Protein AF-A0A2U3JYS4-F1 (afdb_monomer_lite)

InterPro domains:
  IPR004623 Potassium-transporting ATPase A chain [PF03814] (107-210)
  IPR004623 Potassium-transporting ATPase A chain [PTHR30607] (107-212)

pLDDT: mean 83.03, std 8.96, range [55.53, 97.38]

Radius of gyration: 22.91 Å; chains: 1; bounding box: 55×50×61 Å

Sequence (218 aa):
MTSNDFIQLVFYFIVLILLAIPLGRYMAKVLQGEKTFMDMVMGPLERLIYRICGIDAKQEMNWKEYGLTFLVFNLFGLITLFILQLVQGHLPLNPQGFAGVNWDLALSEILYAFASACQNNGSAFAGLEVNTHFYNVALGIAMLIGRTAIIFPMLALAGSMASKNITPITAGTFETTSGLFSGLLVSVILIVGALTFFPALALGPIVEQLLMWAGKAF

Structure (mmCIF, N/CA/C/O backbone):
data_AF-A0A2U3JYS4-F1
#
_entry.id   AF-A0A2U3JYS4-F1
#
loop_
_atom_site.group_PDB
_atom_site.id
_atom_site.type_symbol
_atom_site.label_atom_id
_atom_site.label_alt_id
_atom_site.label_comp_id
_atom_site.label_asym_id
_atom_site.label_entity_id
_atom_site.label_seq_id
_atom_site.pdbx_PDB_ins_code
_atom_site.Cartn_x
_atom_site.Cartn_y
_atom_site.Cartn_z
_atom_site.occupancy
_atom_site.B_iso_or_equiv
_atom_site.auth_seq_id
_atom_site.auth_comp_id
_atom_site.auth_asym_id
_atom_site.auth_atom_id
_atom_site.pdbx_PDB_model_num
ATOM 1 N N . MET A 1 1 ? 19.114 21.778 13.241 1.00 66.62 1 MET A N 1
ATOM 2 C CA . MET A 1 1 ? 17.755 22.254 12.924 1.00 66.62 1 MET A CA 1
ATOM 3 C C . MET A 1 1 ? 17.755 23.759 13.054 1.00 66.62 1 MET A C 1
ATOM 5 O O . MET A 1 1 ? 18.152 24.267 14.097 1.00 66.62 1 MET A O 1
ATOM 9 N N . THR A 1 2 ? 17.420 24.460 11.982 1.00 92.12 2 THR A N 1
ATOM 10 C CA . THR A 1 2 ? 17.279 25.917 11.989 1.00 92.12 2 THR A CA 1
ATOM 11 C C . THR A 1 2 ? 15.960 26.316 12.659 1.00 92.12 2 THR A C 1
ATOM 13 O O . THR A 1 2 ? 15.045 25.498 12.774 1.00 92.12 2 THR A O 1
ATOM 16 N N . SER A 1 3 ? 15.817 27.577 13.079 1.00 87.19 3 SER A N 1
ATOM 17 C CA . SER A 1 3 ? 14.533 28.093 13.582 1.00 87.19 3 SER A CA 1
ATOM 18 C C . SER A 1 3 ? 13.401 27.941 12.556 1.00 87.19 3 SER A C 1
ATOM 20 O O . SER A 1 3 ? 12.246 27.772 12.936 1.00 87.19 3 SER A O 1
ATOM 22 N N . ASN A 1 4 ? 13.732 27.949 11.260 1.00 91.88 4 ASN A N 1
ATOM 23 C CA . ASN A 1 4 ? 12.778 27.728 10.177 1.00 91.88 4 ASN A CA 1
ATOM 24 C C . ASN A 1 4 ? 12.262 26.278 10.157 1.00 91.88 4 ASN A C 1
ATOM 26 O O . ASN A 1 4 ? 11.060 26.069 10.028 1.00 91.88 4 ASN A O 1
ATOM 30 N N . ASP A 1 5 ? 13.134 25.286 10.377 1.00 92.31 5 ASP A N 1
ATOM 31 C CA . ASP A 1 5 ? 12.747 23.864 10.435 1.00 92.31 5 ASP A CA 1
ATOM 32 C C . ASP A 1 5 ? 11.740 23.616 11.569 1.00 92.31 5 ASP A C 1
ATOM 34 O O . ASP A 1 5 ? 10.774 22.870 11.413 1.00 92.31 5 ASP A O 1
ATOM 38 N N . PHE A 1 6 ? 11.943 24.272 12.718 1.00 93.88 6 PHE A N 1
ATOM 39 C CA . PHE A 1 6 ? 11.040 24.155 13.862 1.00 93.88 6 PHE A CA 1
ATOM 40 C C . PHE A 1 6 ? 9.672 24.790 13.581 1.00 93.88 6 PHE A C 1
ATOM 42 O O . PHE A 1 6 ? 8.640 24.184 13.868 1.00 93.88 6 PHE A O 1
ATOM 49 N N . ILE A 1 7 ? 9.651 25.979 12.969 1.00 94.50 7 ILE A N 1
ATOM 50 C CA . ILE A 1 7 ? 8.407 26.654 12.570 1.00 94.50 7 ILE A CA 1
ATOM 51 C C . ILE A 1 7 ? 7.637 25.804 11.551 1.00 94.50 7 ILE A C 1
ATOM 53 O O . ILE A 1 7 ? 6.430 25.619 11.706 1.00 94.50 7 ILE A O 1
ATOM 57 N N . GLN A 1 8 ? 8.320 25.242 10.550 1.00 94.12 8 GLN A N 1
ATOM 58 C CA . GLN A 1 8 ? 7.708 24.361 9.552 1.00 94.12 8 GLN A CA 1
ATOM 59 C C . GLN A 1 8 ? 7.117 23.099 10.182 1.00 94.12 8 GLN A C 1
ATOM 61 O O . GLN A 1 8 ? 6.003 22.714 9.835 1.00 94.12 8 GLN A O 1
ATOM 66 N N . LEU A 1 9 ? 7.819 22.479 11.133 1.00 94.50 9 LEU A N 1
ATOM 67 C CA . LEU A 1 9 ? 7.348 21.279 11.821 1.00 94.50 9 LEU A CA 1
ATOM 68 C C . LEU A 1 9 ? 6.104 21.558 12.675 1.00 94.50 9 LEU A C 1
ATOM 70 O O . LEU A 1 9 ? 5.125 20.816 12.601 1.00 94.50 9 LEU A O 1
ATOM 74 N N . VAL A 1 10 ? 6.103 22.650 13.444 1.00 95.94 10 VAL A N 1
ATOM 75 C CA . VAL A 1 10 ? 4.929 23.061 14.231 1.00 95.94 10 VAL A CA 1
ATOM 76 C C . VAL A 1 10 ? 3.750 23.379 13.313 1.00 95.94 10 VAL A C 1
ATOM 78 O O . VAL A 1 10 ? 2.643 22.893 13.543 1.00 95.94 10 VAL A O 1
ATOM 81 N N . PHE A 1 11 ? 3.984 24.140 12.242 1.00 96.44 11 PHE A N 1
ATOM 82 C CA . PHE A 1 11 ? 2.958 24.452 11.251 1.00 96.44 11 PHE A CA 1
ATOM 83 C C . PHE A 1 11 ? 2.387 23.185 10.601 1.00 96.44 11 PHE A C 1
ATOM 85 O O . PHE A 1 11 ? 1.168 23.040 10.509 1.00 96.44 11 PHE A O 1
ATOM 92 N N . TYR A 1 12 ? 3.246 22.233 10.229 1.00 96.06 12 TYR A N 1
ATOM 93 C CA . TYR A 1 12 ? 2.841 20.937 9.689 1.00 96.06 12 TYR A CA 1
ATOM 94 C C . TYR A 1 12 ? 1.912 20.186 10.648 1.00 96.06 12 TYR A C 1
ATOM 96 O O . TYR A 1 12 ? 0.844 19.749 10.228 1.00 96.06 12 TYR A O 1
ATOM 104 N N . PHE A 1 13 ? 2.257 20.081 11.937 1.00 97.12 13 PHE A N 1
ATOM 105 C CA . PHE A 1 13 ? 1.398 19.406 12.915 1.00 97.12 13 PHE A CA 1
ATOM 106 C C . PHE A 1 13 ? 0.055 20.109 13.112 1.00 97.12 13 PHE A C 1
ATOM 108 O O . PHE A 1 13 ? -0.968 19.437 13.234 1.00 97.12 13 PHE A O 1
ATOM 115 N N . ILE A 1 14 ? 0.035 21.443 13.103 1.00 97.38 14 ILE A N 1
ATOM 116 C CA . ILE A 1 14 ? -1.210 22.212 13.196 1.00 97.38 14 ILE A CA 1
ATOM 117 C C . ILE A 1 14 ? -2.113 21.890 12.003 1.00 97.38 14 ILE A C 1
ATOM 119 O O . ILE A 1 14 ? -3.264 21.501 12.197 1.00 97.38 14 ILE A O 1
ATOM 123 N N . VAL A 1 15 ? -1.592 21.994 10.778 1.00 96.88 15 VAL A N 1
ATOM 124 C CA . VAL A 1 15 ? -2.352 21.686 9.557 1.00 96.88 15 VAL A CA 1
ATOM 125 C C . VAL A 1 15 ? -2.805 20.226 9.556 1.00 96.88 15 VAL A C 1
ATOM 127 O O . VAL A 1 15 ? -3.970 19.946 9.275 1.00 96.88 15 VAL A O 1
ATOM 130 N N . LEU A 1 16 ? -1.922 19.299 9.935 1.00 95.25 16 LEU A N 1
ATOM 131 C CA . LEU A 1 16 ? -2.227 17.875 10.023 1.00 95.25 16 LEU A CA 1
ATOM 132 C C . LEU A 1 16 ? -3.403 17.616 10.967 1.00 95.25 16 LEU A C 1
ATOM 134 O O . LEU A 1 16 ? -4.345 16.938 10.575 1.00 95.25 16 LEU A O 1
ATOM 138 N N . ILE A 1 17 ? -3.384 18.165 12.183 1.00 95.44 17 ILE A N 1
ATOM 139 C CA . ILE A 1 17 ? -4.456 17.968 13.169 1.00 95.44 17 ILE A CA 1
ATOM 140 C C . ILE A 1 17 ? -5.760 18.613 12.686 1.00 95.44 17 ILE A C 1
ATOM 142 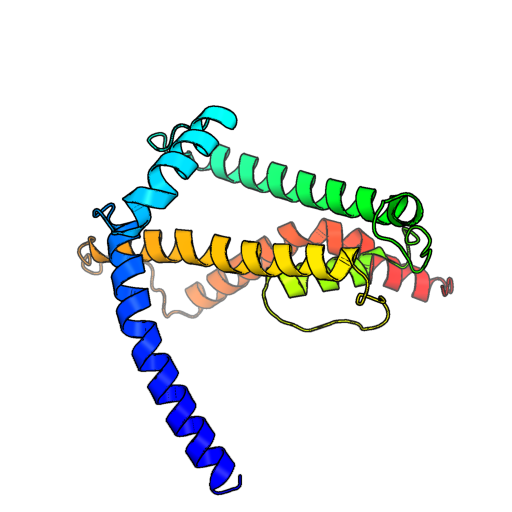O O . ILE A 1 17 ? -6.822 17.988 12.765 1.00 95.44 17 ILE A O 1
ATOM 146 N N . LEU A 1 18 ? -5.685 19.832 12.142 1.00 96.44 18 LEU A N 1
ATOM 147 C CA . LEU A 1 18 ? -6.847 20.551 11.617 1.00 96.44 18 LEU A CA 1
ATOM 148 C C . LEU A 1 18 ? -7.537 19.799 10.475 1.00 96.44 18 LEU A C 1
ATOM 150 O O . LEU A 1 18 ? -8.758 19.869 10.373 1.00 96.44 18 LEU A O 1
ATOM 154 N N . LEU A 1 19 ? -6.787 19.066 9.647 1.00 95.62 19 LEU A N 1
ATOM 155 C CA . LEU A 1 19 ? -7.335 18.244 8.564 1.00 95.62 19 LEU A CA 1
ATOM 156 C C . LEU A 1 19 ? -7.727 16.834 9.027 1.00 95.62 19 LEU A C 1
ATOM 158 O O . LEU A 1 19 ? -8.741 16.297 8.580 1.00 95.62 19 LEU A O 1
ATOM 162 N N . ALA A 1 20 ? -6.967 16.236 9.945 1.00 91.94 20 ALA A N 1
ATOM 163 C CA . ALA A 1 20 ? -7.195 14.875 10.420 1.00 91.94 20 ALA A CA 1
ATOM 164 C C . ALA A 1 20 ? -8.507 14.742 11.202 1.00 91.94 20 ALA A C 1
ATOM 166 O O . ALA A 1 20 ? -9.219 13.755 11.030 1.00 91.94 20 ALA A O 1
ATOM 167 N N . ILE A 1 21 ? -8.864 15.728 12.031 1.00 92.31 21 ILE A N 1
ATOM 168 C CA . ILE A 1 21 ? -10.103 15.694 12.825 1.0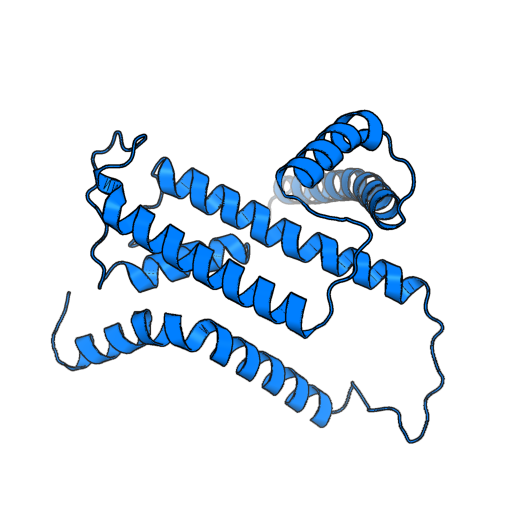0 92.31 21 ILE A CA 1
ATOM 169 C C . ILE A 1 21 ? -11.368 15.655 11.943 1.00 92.31 21 ILE A C 1
ATOM 171 O O . ILE A 1 21 ? -12.182 14.745 12.133 1.00 92.31 21 ILE A O 1
ATOM 175 N N . PRO A 1 22 ? -11.596 16.592 10.998 1.00 92.56 22 PRO A N 1
ATOM 176 C CA . PRO A 1 22 ? -12.788 16.556 10.154 1.00 92.56 22 PRO A CA 1
ATOM 177 C C . PRO A 1 22 ? -12.800 15.329 9.240 1.00 92.56 22 PRO A C 1
ATOM 179 O O . PRO A 1 22 ? -13.852 14.704 9.098 1.00 92.56 22 PRO A O 1
ATOM 182 N N . LEU A 1 23 ? -11.647 14.938 8.685 1.00 89.88 23 LEU A N 1
ATOM 183 C CA . LEU A 1 23 ? -11.537 13.741 7.854 1.00 89.88 23 LEU A CA 1
ATOM 184 C C . LEU A 1 23 ? -11.879 12.474 8.650 1.00 89.88 23 LEU A C 1
ATOM 186 O O . LEU A 1 23 ? -12.692 11.671 8.202 1.00 89.88 23 LEU A O 1
ATOM 190 N N . GLY A 1 24 ? -11.333 12.323 9.857 1.00 86.81 24 GLY A N 1
ATOM 191 C CA . GLY A 1 24 ? -11.608 11.182 10.730 1.00 86.81 24 GLY A CA 1
ATOM 192 C C . GLY A 1 24 ? -13.081 11.092 11.132 1.00 86.81 24 GLY A C 1
ATOM 193 O O . GLY A 1 24 ? -13.667 10.012 11.089 1.00 86.81 24 GLY A O 1
ATOM 194 N N . ARG A 1 25 ? -13.719 12.231 11.441 1.00 86.62 25 ARG A N 1
ATOM 195 C CA . ARG A 1 25 ? -15.169 12.285 11.705 1.00 86.62 25 ARG A CA 1
ATOM 196 C C . ARG A 1 25 ? -15.986 11.873 10.486 1.00 86.62 25 ARG A C 1
ATOM 198 O O . ARG A 1 25 ? -16.952 11.135 10.637 1.00 86.62 25 ARG A O 1
ATOM 205 N N . TYR A 1 26 ? -15.610 12.333 9.295 1.00 88.25 26 TYR A N 1
ATOM 206 C CA . TYR A 1 26 ? -16.264 11.926 8.054 1.00 88.25 26 TYR A CA 1
ATOM 207 C C . TYR A 1 26 ? -16.138 10.413 7.822 1.00 88.25 26 TYR A C 1
ATOM 209 O O . TYR A 1 26 ? -17.146 9.751 7.596 1.00 88.25 26 TYR A O 1
ATOM 217 N N . MET A 1 27 ? -14.935 9.850 7.961 1.00 84.94 27 MET A N 1
ATOM 218 C CA . MET A 1 27 ? -14.704 8.409 7.799 1.00 84.94 27 MET A CA 1
ATOM 219 C C . MET A 1 27 ? -15.515 7.576 8.797 1.00 84.94 27 MET A C 1
ATOM 221 O O . MET A 1 27 ? -16.091 6.562 8.412 1.00 84.94 27 MET A O 1
ATOM 225 N N . ALA A 1 28 ? -15.613 8.020 10.055 1.00 81.50 28 ALA A N 1
ATOM 226 C CA . ALA A 1 28 ? -16.431 7.351 11.065 1.00 81.50 28 ALA A CA 1
ATOM 227 C C . ALA A 1 28 ? -17.912 7.280 10.655 1.00 81.50 28 ALA A C 1
ATOM 229 O O . ALA A 1 28 ? -18.519 6.219 10.770 1.00 81.50 28 ALA A O 1
ATOM 230 N N . LYS A 1 29 ? -18.467 8.372 10.110 1.00 85.00 29 LYS A N 1
ATOM 231 C CA . LYS A 1 29 ? -19.850 8.405 9.610 1.00 85.00 29 LYS A CA 1
ATOM 232 C C . LYS A 1 29 ? -20.079 7.437 8.453 1.00 85.00 29 LYS A C 1
ATOM 234 O O . LYS A 1 29 ? -21.027 6.661 8.500 1.00 85.00 29 LYS A O 1
ATOM 239 N N . VAL A 1 30 ? -19.186 7.448 7.458 1.00 82.50 30 VAL A N 1
ATOM 240 C CA . VAL A 1 30 ? -19.260 6.537 6.301 1.00 82.50 30 VAL A CA 1
ATOM 241 C C . VAL A 1 30 ? -19.280 5.078 6.762 1.00 82.50 30 VAL A C 1
ATOM 243 O O . VAL A 1 30 ? -20.116 4.297 6.322 1.00 82.50 30 VAL A O 1
ATOM 246 N N . LEU A 1 31 ? -18.398 4.710 7.693 1.00 77.94 31 LEU A N 1
ATOM 247 C CA . LEU A 1 31 ? -18.273 3.330 8.171 1.00 77.94 31 LEU A CA 1
ATOM 248 C C . LEU A 1 31 ? -19.421 2.878 9.074 1.00 77.94 31 LEU A C 1
ATOM 250 O O . LEU A 1 31 ? -19.708 1.687 9.140 1.00 77.94 31 LEU A O 1
ATOM 254 N N . GLN A 1 32 ? -20.077 3.809 9.763 1.00 77.75 32 GLN A N 1
ATOM 255 C CA . GLN A 1 32 ? -21.294 3.532 10.528 1.00 77.75 32 GLN A CA 1
ATOM 256 C C . GLN A 1 32 ? -22.545 3.467 9.636 1.00 77.75 32 GLN A C 1
ATOM 258 O O . GLN A 1 32 ? -23.637 3.201 10.135 1.00 77.75 32 GLN A O 1
ATOM 263 N N . GLY A 1 33 ? -22.405 3.698 8.325 1.00 76.88 33 GLY A N 1
ATOM 264 C CA . GLY A 1 33 ? -23.527 3.761 7.392 1.00 76.88 33 GLY A CA 1
ATOM 265 C C . GLY A 1 33 ? -24.409 4.998 7.592 1.00 76.88 33 GLY A C 1
ATOM 266 O O . GLY A 1 33 ? -25.568 5.004 7.172 1.00 76.88 33 GLY A O 1
ATOM 267 N N . GLU A 1 34 ? -23.896 6.042 8.252 1.00 84.25 34 GLU A N 1
ATOM 268 C CA . GLU A 1 34 ? -24.597 7.317 8.371 1.00 84.25 34 GLU A CA 1
ATOM 269 C C . GLU A 1 34 ? -24.581 8.069 7.040 1.00 84.25 34 GLU A C 1
ATOM 271 O O . GLU A 1 34 ? -23.602 8.031 6.296 1.00 84.25 34 GLU A O 1
ATOM 276 N N . LYS A 1 35 ? -25.644 8.837 6.771 1.00 82.12 35 LYS A N 1
ATOM 277 C CA . LYS A 1 35 ? -25.704 9.653 5.557 1.00 82.12 35 LYS A CA 1
ATOM 278 C C . LYS A 1 35 ? -24.668 10.771 5.590 1.00 82.12 35 LYS A C 1
ATOM 280 O O . LYS A 1 35 ? -24.670 11.611 6.496 1.00 82.12 35 LYS A O 1
ATOM 285 N N . THR A 1 36 ? -23.842 10.840 4.556 1.00 87.44 36 THR A N 1
ATOM 286 C CA . THR A 1 36 ? -22.853 11.897 4.358 1.00 87.44 36 THR A CA 1
ATOM 287 C C . THR A 1 36 ? -23.187 12.780 3.157 1.00 87.44 36 THR A C 1
ATOM 289 O O . THR A 1 36 ? -24.002 12.439 2.304 1.00 87.44 36 THR A O 1
ATOM 292 N N . PHE A 1 37 ? -22.540 13.946 3.073 1.00 85.69 37 PHE A N 1
ATOM 293 C CA . PHE A 1 37 ? -22.678 14.836 1.916 1.00 85.69 37 PHE A CA 1
ATOM 294 C C . PHE A 1 37 ? -22.210 14.170 0.610 1.00 85.69 37 PHE A C 1
ATOM 296 O O . PHE A 1 37 ? -22.807 14.394 -0.442 1.00 85.69 37 PHE A O 1
ATOM 303 N N . MET A 1 38 ? -21.173 13.324 0.669 1.00 82.94 38 MET A N 1
ATOM 304 C CA . MET A 1 38 ? -20.658 12.643 -0.519 1.00 82.94 38 MET A CA 1
ATOM 305 C C . MET A 1 38 ? -21.601 11.567 -1.049 1.00 82.94 38 MET A C 1
ATOM 307 O O . MET A 1 38 ? -21.532 11.279 -2.239 1.00 82.94 38 MET A O 1
ATOM 311 N N . ASP A 1 39 ? -22.528 11.037 -0.250 1.00 82.50 39 ASP A N 1
ATOM 312 C CA . ASP A 1 39 ? -23.492 10.025 -0.709 1.00 82.50 39 ASP A CA 1
ATOM 313 C C . ASP A 1 39 ? -24.385 10.548 -1.842 1.00 82.50 39 ASP A C 1
ATOM 315 O O . ASP A 1 39 ? -24.866 9.774 -2.671 1.00 82.50 39 ASP A O 1
ATOM 319 N N . MET A 1 40 ? -24.587 11.868 -1.908 1.00 82.25 40 MET A N 1
ATOM 320 C CA . MET A 1 40 ? -25.321 12.514 -2.996 1.00 82.25 40 MET A CA 1
ATOM 321 C C . MET A 1 40 ? -24.628 12.316 -4.351 1.00 82.25 40 MET A C 1
ATOM 323 O O . MET A 1 40 ? -25.306 12.126 -5.359 1.00 82.25 40 MET A O 1
ATOM 327 N N . VAL A 1 41 ? -23.293 12.346 -4.372 1.00 83.81 41 VAL A N 1
ATOM 328 C CA . VAL A 1 41 ? -22.479 12.277 -5.596 1.00 83.81 41 VAL A CA 1
ATOM 329 C C . VAL A 1 41 ? -21.946 10.864 -5.829 1.00 83.81 41 VAL A C 1
ATOM 331 O O . VAL A 1 41 ? -22.074 10.324 -6.926 1.00 83.81 41 VAL A O 1
ATOM 334 N N . MET A 1 42 ? -21.384 10.243 -4.793 1.00 84.81 42 MET A N 1
ATOM 335 C CA . MET A 1 42 ? -20.755 8.926 -4.858 1.00 84.81 42 MET A CA 1
ATOM 336 C C . MET A 1 42 ? -21.771 7.787 -4.790 1.00 84.81 42 MET A C 1
ATOM 338 O O . MET A 1 42 ? -21.573 6.771 -5.443 1.00 84.81 42 MET A O 1
ATOM 342 N N . GLY A 1 43 ? -22.894 7.949 -4.084 1.00 83.81 43 GLY A N 1
ATOM 343 C CA . GLY A 1 43 ? -23.882 6.878 -3.918 1.00 83.81 43 GLY A CA 1
ATOM 344 C C . GLY A 1 43 ? -24.542 6.400 -5.225 1.00 83.81 43 GLY A C 1
ATOM 345 O O . GLY A 1 43 ? -24.810 5.204 -5.366 1.00 83.81 43 GLY A O 1
ATOM 346 N N . PRO A 1 44 ? -24.862 7.273 -6.203 1.00 87.94 44 PRO A N 1
ATOM 347 C CA . PRO A 1 44 ? -25.289 6.833 -7.534 1.00 87.94 44 PRO A CA 1
ATOM 348 C C . PRO A 1 44 ? -24.185 6.101 -8.309 1.00 87.94 44 PRO A C 1
ATOM 350 O O . PRO A 1 44 ? -24.470 5.097 -8.962 1.00 87.94 44 PRO A O 1
ATOM 353 N N . LEU A 1 45 ? -22.938 6.577 -8.214 1.00 87.75 45 LEU A N 1
ATOM 354 C CA . LEU A 1 45 ? -21.780 5.971 -8.875 1.00 87.75 45 LEU A CA 1
ATOM 355 C C . LEU A 1 45 ? -21.481 4.578 -8.305 1.00 87.75 45 LEU A C 1
ATOM 357 O O . LEU A 1 45 ? -21.300 3.629 -9.058 1.00 87.75 45 LEU A O 1
ATOM 361 N N . GLU A 1 46 ? -21.504 4.436 -6.984 1.00 86.31 46 GLU A N 1
ATOM 362 C CA . GLU A 1 46 ? -21.326 3.171 -6.274 1.00 86.31 46 GLU A CA 1
ATOM 363 C C . GLU A 1 46 ? -22.386 2.148 -6.694 1.00 86.31 46 GLU A C 1
ATOM 365 O O . GLU A 1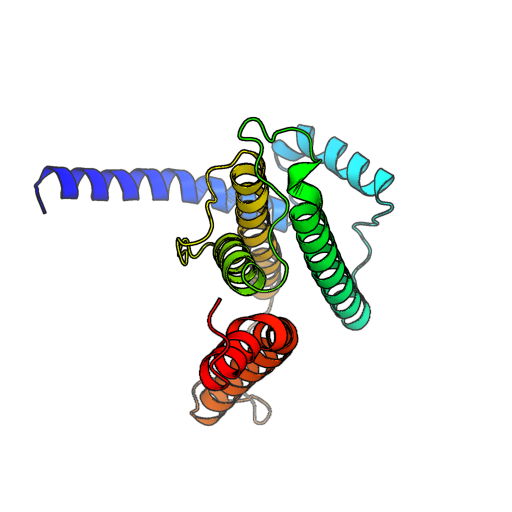 46 ? -22.058 1.035 -7.097 1.00 86.31 46 GLU A O 1
ATOM 370 N N . ARG A 1 47 ? -23.664 2.551 -6.717 1.00 87.62 47 ARG A N 1
ATOM 371 C CA . ARG A 1 47 ? -24.761 1.690 -7.187 1.00 87.62 47 ARG A CA 1
ATOM 372 C C . ARG A 1 47 ? -24.609 1.282 -8.650 1.00 87.62 47 ARG A C 1
ATOM 374 O O . ARG A 1 47 ? -24.989 0.168 -9.009 1.00 87.62 47 ARG A O 1
ATOM 381 N N . LEU A 1 48 ? -24.076 2.165 -9.494 1.00 90.88 48 LEU A N 1
ATOM 382 C CA . LEU A 1 48 ? -23.775 1.848 -10.887 1.00 90.88 48 LEU A CA 1
ATOM 383 C C . LEU A 1 48 ? -22.657 0.802 -10.980 1.00 90.88 48 LEU A C 1
ATOM 385 O O . LEU A 1 48 ? -22.827 -0.189 -11.685 1.00 90.88 48 LEU A O 1
ATOM 389 N N . ILE A 1 49 ? -21.564 0.987 -10.237 1.00 89.38 49 ILE A N 1
ATOM 390 C CA . ILE A 1 49 ? -20.440 0.043 -10.188 1.00 89.38 49 ILE A CA 1
ATOM 391 C C . ILE A 1 49 ? -20.918 -1.320 -9.683 1.00 89.38 49 ILE A C 1
ATOM 393 O O . ILE A 1 49 ? -20.685 -2.324 -10.349 1.00 89.38 49 ILE A O 1
ATOM 397 N N . TYR A 1 50 ? -21.663 -1.369 -8.577 1.00 88.69 50 TYR A N 1
ATOM 398 C CA . TYR A 1 50 ? -22.217 -2.616 -8.044 1.00 88.69 50 TYR A CA 1
ATOM 399 C C . TYR A 1 50 ? -23.130 -3.320 -9.038 1.00 88.69 50 TYR A C 1
ATOM 401 O O . TYR A 1 50 ? -23.032 -4.532 -9.205 1.00 88.69 50 TYR A O 1
ATOM 409 N N . ARG A 1 51 ? -23.963 -2.575 -9.771 1.00 89.19 51 ARG A N 1
ATOM 410 C CA . ARG A 1 51 ? -24.819 -3.156 -10.807 1.00 89.19 51 ARG A CA 1
ATOM 411 C C . ARG A 1 51 ? -24.017 -3.711 -11.986 1.00 89.19 51 ARG A C 1
ATOM 413 O O . ARG A 1 51 ? -24.355 -4.786 -12.467 1.00 89.19 51 ARG A O 1
ATOM 420 N N . ILE A 1 52 ? -22.984 -3.005 -12.448 1.00 93.31 52 ILE A N 1
ATOM 421 C CA . ILE A 1 52 ? -22.132 -3.454 -13.564 1.00 93.31 52 ILE A CA 1
ATOM 422 C C . ILE A 1 52 ? -21.308 -4.681 -13.159 1.00 93.31 52 ILE A C 1
ATOM 424 O O . ILE A 1 52 ? -21.183 -5.621 -13.937 1.00 93.31 52 ILE A O 1
ATOM 428 N N . CYS A 1 53 ? -20.775 -4.689 -11.938 1.00 89.75 53 CYS A N 1
ATOM 429 C CA . CYS A 1 53 ? -19.963 -5.784 -11.413 1.00 89.75 53 CYS A CA 1
ATOM 430 C C . CYS A 1 53 ? -20.793 -6.946 -10.840 1.00 89.75 53 CYS A C 1
ATOM 432 O O . CYS A 1 53 ? -20.213 -7.960 -10.465 1.00 89.75 53 CYS A O 1
ATOM 434 N N . GLY A 1 54 ? -22.121 -6.811 -10.743 1.00 88.31 54 GLY A N 1
ATOM 435 C CA . GLY A 1 54 ? -22.997 -7.821 -10.141 1.00 88.31 54 GLY A CA 1
ATOM 436 C C . GLY A 1 54 ? -22.766 -8.032 -8.638 1.00 88.31 54 GLY A C 1
ATOM 437 O O . GLY A 1 54 ? -22.967 -9.137 -8.146 1.00 88.31 54 GLY A O 1
ATOM 438 N N . ILE A 1 55 ? -22.316 -6.999 -7.919 1.00 86.62 55 ILE A N 1
ATOM 439 C CA . ILE A 1 55 ? -21.988 -7.060 -6.487 1.00 86.62 55 ILE A CA 1
ATOM 440 C C . ILE A 1 55 ? -23.239 -6.750 -5.658 1.00 86.62 55 ILE A C 1
ATOM 442 O O . ILE A 1 55 ? -23.842 -5.687 -5.816 1.00 86.62 55 ILE A O 1
A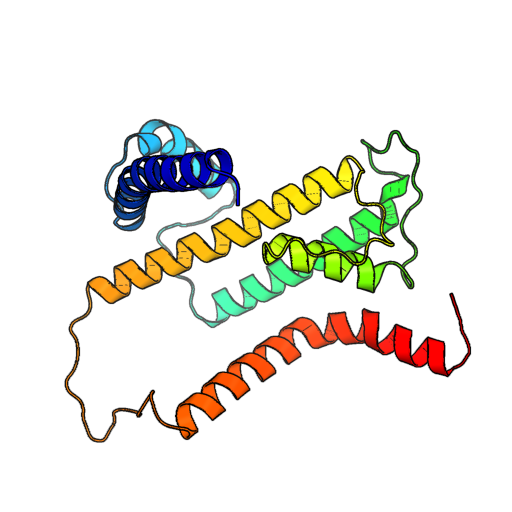TOM 446 N N . ASP A 1 56 ? -23.598 -7.645 -4.734 1.00 85.06 56 ASP A N 1
ATOM 447 C CA . ASP A 1 56 ? -24.587 -7.367 -3.690 1.00 85.06 56 ASP A CA 1
ATOM 448 C C . ASP A 1 56 ? -23.883 -6.907 -2.408 1.00 85.06 56 ASP A C 1
ATOM 450 O O . ASP A 1 56 ? -23.272 -7.697 -1.692 1.00 85.06 56 ASP A O 1
ATOM 454 N N . ALA A 1 57 ? -23.994 -5.615 -2.099 1.00 77.50 57 ALA A N 1
ATOM 455 C CA . ALA A 1 57 ? -23.379 -5.017 -0.915 1.00 77.50 57 ALA A CA 1
ATOM 456 C C . ALA A 1 57 ? -23.950 -5.535 0.419 1.00 77.50 57 ALA A C 1
ATOM 458 O O . ALA A 1 57 ? -23.371 -5.276 1.471 1.00 77.50 57 ALA A O 1
ATOM 459 N N . LYS A 1 58 ? -25.095 -6.231 0.405 1.00 79.62 58 LYS A N 1
ATOM 460 C CA . LYS A 1 58 ? -25.705 -6.804 1.615 1.00 79.62 58 LYS A CA 1
ATOM 461 C C . LYS A 1 58 ? -25.227 -8.220 1.916 1.00 79.62 58 LYS A C 1
ATOM 463 O O . LYS A 1 58 ? -25.547 -8.740 2.983 1.00 79.62 58 LYS A O 1
ATOM 468 N N . GLN A 1 59 ? -24.519 -8.854 0.987 1.00 83.62 59 GLN A N 1
ATOM 469 C CA . GLN A 1 59 ? -24.049 -10.218 1.154 1.00 83.62 59 GLN A CA 1
ATOM 470 C C . GLN A 1 59 ? -22.686 -10.223 1.851 1.00 83.62 59 GLN A C 1
ATOM 472 O O . GLN A 1 59 ? -21.708 -9.683 1.339 1.00 83.62 59 GLN A O 1
ATOM 477 N N . GLU A 1 60 ? -22.610 -10.857 3.019 1.00 77.88 60 GLU A N 1
ATOM 478 C CA . GLU A 1 60 ? -21.332 -11.100 3.688 1.00 77.88 60 GLU A CA 1
ATOM 479 C C . GLU A 1 60 ? -20.603 -12.288 3.044 1.00 77.88 60 GLU A C 1
ATOM 481 O O . GLU A 1 60 ? -21.224 -13.290 2.686 1.00 77.88 60 GLU A O 1
ATOM 486 N N . MET A 1 61 ? -19.276 -12.188 2.918 1.00 76.94 61 MET A N 1
ATOM 487 C CA . MET A 1 61 ? -18.430 -13.290 2.453 1.00 76.94 61 MET A CA 1
ATOM 488 C C . MET A 1 61 ? -18.053 -14.204 3.616 1.00 76.94 61 MET A C 1
ATOM 490 O O . MET A 1 61 ? -17.589 -13.740 4.661 1.00 76.94 61 MET A O 1
ATOM 494 N N . ASN A 1 62 ? -18.160 -15.517 3.422 1.00 83.94 62 ASN A N 1
ATOM 495 C CA . ASN A 1 62 ? -17.582 -16.466 4.371 1.00 83.94 62 ASN A CA 1
ATOM 496 C C . ASN A 1 62 ? -16.042 -16.524 4.238 1.00 83.94 62 ASN A C 1
ATOM 498 O O . ASN A 1 62 ? -15.455 -16.039 3.270 1.00 83.94 62 ASN A O 1
ATOM 502 N N . TRP A 1 63 ? -15.358 -17.162 5.195 1.00 73.38 63 TRP A N 1
ATOM 503 C CA . TRP A 1 63 ? -13.887 -17.207 5.206 1.00 73.38 63 TRP A CA 1
ATOM 504 C C . TRP A 1 63 ? -13.267 -17.911 3.984 1.00 73.38 63 TRP A C 1
ATOM 506 O O . TRP A 1 63 ? -12.170 -17.543 3.563 1.00 73.38 63 TRP A O 1
ATOM 516 N N . LYS A 1 64 ? -13.949 -18.911 3.403 1.00 80.94 64 LYS A N 1
ATOM 517 C CA . LYS A 1 64 ? -13.477 -19.634 2.210 1.00 80.94 64 LYS A CA 1
ATOM 518 C C . LYS A 1 64 ? -13.613 -18.770 0.964 1.00 80.94 64 LYS A C 1
ATOM 520 O O . LYS A 1 64 ? -12.686 -18.715 0.167 1.00 80.94 64 LYS A O 1
ATOM 525 N N . GLU A 1 65 ? -14.750 -18.098 0.813 1.00 78.88 65 GLU A N 1
ATOM 526 C CA . GLU A 1 65 ? -15.022 -17.160 -0.280 1.00 78.88 65 GLU A CA 1
ATOM 527 C C . GLU A 1 65 ? -14.048 -15.990 -0.240 1.00 78.88 65 GLU A C 1
ATOM 529 O O . GLU A 1 65 ? -13.442 -15.667 -1.261 1.00 78.88 65 GLU A O 1
ATOM 534 N N . TYR A 1 66 ? -13.831 -15.413 0.943 1.00 70.56 66 TYR A N 1
ATOM 535 C CA . TYR A 1 66 ? -12.862 -14.342 1.136 1.00 70.56 66 TYR A CA 1
ATOM 536 C C . TYR A 1 66 ? -11.442 -14.808 0.795 1.00 70.56 66 TYR A C 1
ATOM 538 O O . TYR A 1 66 ? -10.752 -14.165 0.005 1.00 70.56 66 TYR A O 1
ATOM 546 N N . GLY A 1 67 ? -11.019 -15.961 1.329 1.00 69.25 67 GLY A N 1
ATOM 547 C CA . GLY A 1 67 ? -9.697 -16.528 1.064 1.00 69.25 67 GLY A CA 1
ATOM 548 C C . GLY A 1 67 ? -9.472 -16.849 -0.416 1.00 69.25 67 GLY A C 1
ATOM 549 O O . GLY A 1 67 ? -8.436 -16.492 -0.974 1.00 69.25 67 GLY A O 1
ATOM 550 N N . LEU A 1 68 ? -10.453 -17.466 -1.079 1.00 78.88 68 LEU A N 1
ATOM 551 C CA . LEU A 1 68 ? -10.379 -17.777 -2.505 1.00 78.88 68 LEU A CA 1
ATOM 552 C C . LEU A 1 68 ? -10.355 -16.507 -3.360 1.00 78.88 68 LEU A C 1
ATOM 554 O O . LEU A 1 68 ? -9.509 -16.392 -4.241 1.00 78.88 68 LEU A O 1
ATOM 558 N N . THR A 1 69 ? -11.242 -15.548 -3.088 1.00 76.50 69 THR A N 1
ATOM 559 C CA . THR A 1 69 ? -11.303 -14.273 -3.820 1.00 76.50 69 THR A CA 1
ATOM 560 C C . THR A 1 69 ? -9.988 -13.519 -3.688 1.00 76.50 69 THR A C 1
ATOM 562 O O . THR A 1 69 ? -9.448 -13.047 -4.685 1.00 76.50 69 THR A O 1
ATOM 565 N N . PHE A 1 70 ? -9.424 -13.470 -2.480 1.00 71.12 70 PHE A N 1
ATOM 566 C CA . PHE A 1 70 ? -8.123 -12.864 -2.231 1.00 71.12 70 PHE A CA 1
ATOM 567 C C . PHE A 1 70 ? -7.012 -13.539 -3.047 1.00 71.12 70 PHE A C 1
ATOM 569 O O . PHE A 1 70 ? -6.238 -12.849 -3.709 1.00 71.12 70 PHE A O 1
ATOM 576 N N . LEU A 1 71 ? -6.942 -14.874 -3.048 1.00 69.56 71 LEU A N 1
ATOM 577 C CA . LEU A 1 71 ? -5.932 -15.616 -3.809 1.00 69.56 71 LEU A CA 1
ATOM 578 C C . LEU A 1 71 ? -6.080 -15.413 -5.321 1.00 69.56 71 LEU A C 1
ATOM 580 O O . LEU A 1 71 ? -5.094 -15.121 -5.994 1.00 69.56 71 LEU A O 1
ATOM 584 N N . VAL A 1 72 ? -7.302 -15.524 -5.849 1.00 75.38 72 VAL A N 1
ATOM 585 C CA . VAL A 1 72 ? -7.588 -15.330 -7.279 1.00 75.38 72 VAL A CA 1
ATOM 586 C C . VAL A 1 72 ? -7.263 -13.902 -7.704 1.00 75.38 72 VAL A C 1
ATOM 588 O O . VAL A 1 72 ? -6.620 -13.715 -8.733 1.00 75.38 72 VAL A O 1
ATOM 591 N N . PHE A 1 73 ? -7.643 -12.901 -6.909 1.00 74.88 73 PHE A N 1
ATOM 592 C CA . PHE A 1 73 ? -7.360 -11.496 -7.195 1.00 74.88 73 PHE A CA 1
ATOM 593 C C . PHE A 1 73 ? -5.854 -11.209 -7.223 1.00 74.88 73 PHE A C 1
ATOM 595 O O . PHE A 1 73 ? -5.367 -10.577 -8.160 1.00 74.88 73 PHE A O 1
ATOM 602 N N . ASN A 1 74 ? -5.101 -11.720 -6.243 1.00 63.84 74 ASN A N 1
ATOM 603 C CA . ASN A 1 74 ? -3.645 -11.562 -6.208 1.00 63.84 74 ASN A CA 1
ATOM 604 C C . ASN A 1 74 ? -2.965 -12.274 -7.383 1.00 63.84 74 ASN A C 1
ATOM 606 O O . ASN A 1 74 ? -2.097 -11.691 -8.030 1.00 63.84 74 ASN A O 1
ATOM 610 N N . LEU A 1 75 ? -3.373 -13.506 -7.696 1.00 73.69 75 LEU A N 1
ATOM 611 C CA . LEU A 1 75 ? -2.804 -14.264 -8.808 1.00 73.69 75 LEU A CA 1
ATOM 612 C C . LEU A 1 75 ? -3.119 -13.601 -10.155 1.00 73.69 75 LEU A C 1
ATOM 614 O O . LEU A 1 75 ? -2.233 -13.460 -10.995 1.00 73.69 75 LEU A O 1
ATOM 618 N N . PHE A 1 76 ? -4.354 -13.137 -10.341 1.00 78.81 76 PHE A N 1
ATOM 619 C CA . PHE A 1 76 ? -4.756 -12.382 -11.522 1.00 78.81 76 PHE A CA 1
ATOM 620 C C . PHE A 1 76 ? -3.955 -11.082 -11.664 1.00 78.81 76 PHE A C 1
ATOM 622 O O . PHE A 1 76 ? -3.463 -10.791 -12.754 1.00 78.81 76 PHE A O 1
ATOM 629 N N . GLY A 1 77 ? -3.777 -10.327 -10.575 1.00 68.12 77 GLY A N 1
ATOM 630 C CA . GLY A 1 77 ? -2.967 -9.109 -10.559 1.00 68.12 77 GLY A CA 1
ATOM 631 C C . GLY A 1 77 ? -1.509 -9.378 -10.934 1.00 68.12 77 GLY A C 1
ATOM 632 O O . GLY A 1 77 ? -0.971 -8.699 -11.807 1.00 68.12 77 GLY A O 1
ATOM 633 N N . LEU A 1 78 ? -0.902 -10.417 -10.352 1.00 68.12 78 LEU A N 1
ATOM 634 C CA . LEU A 1 78 ? 0.465 -10.839 -10.662 1.00 68.12 78 LEU A CA 1
ATOM 635 C C . LEU A 1 78 ? 0.618 -11.216 -12.142 1.00 68.12 78 LEU A C 1
ATOM 637 O O . LEU A 1 78 ? 1.511 -10.705 -12.813 1.00 68.12 78 LEU A O 1
ATOM 641 N N . ILE A 1 79 ? -0.266 -12.074 -12.661 1.00 76.44 79 ILE A N 1
ATOM 642 C CA . ILE A 1 79 ? -0.233 -12.520 -14.062 1.00 76.44 79 ILE A CA 1
ATOM 643 C C . ILE A 1 79 ? -0.432 -11.334 -15.008 1.00 76.44 79 ILE A C 1
ATOM 645 O O . ILE A 1 79 ? 0.305 -11.192 -15.981 1.00 76.44 79 ILE A O 1
ATOM 649 N N . THR A 1 80 ? -1.395 -10.459 -14.714 1.00 76.88 80 THR A N 1
ATOM 650 C CA . THR A 1 80 ? -1.686 -9.277 -15.536 1.00 76.88 80 THR A CA 1
ATOM 651 C C . THR A 1 80 ? -0.482 -8.342 -15.590 1.00 76.88 80 THR A C 1
ATOM 653 O O . THR A 1 80 ? -0.071 -7.936 -16.676 1.00 76.88 80 THR A O 1
ATOM 656 N N . LEU A 1 81 ? 0.129 -8.039 -14.441 1.00 68.00 81 LEU A N 1
ATOM 657 C CA . LEU A 1 81 ? 1.332 -7.207 -14.372 1.00 68.00 81 LEU A CA 1
ATOM 658 C C . LEU A 1 81 ? 2.523 -7.850 -15.086 1.00 68.00 81 LEU A C 1
ATOM 660 O O . LEU A 1 81 ? 3.273 -7.148 -15.763 1.00 68.00 81 LEU A O 1
ATOM 664 N N . PHE A 1 82 ? 2.700 -9.164 -14.956 1.00 71.38 82 PHE A N 1
ATOM 665 C CA . PHE A 1 82 ? 3.766 -9.895 -15.636 1.00 71.38 82 PHE A CA 1
ATOM 666 C C . PHE A 1 82 ? 3.606 -9.827 -17.161 1.00 71.38 82 PHE A C 1
ATOM 668 O O . PHE A 1 82 ? 4.543 -9.456 -17.867 1.00 71.38 82 PHE A O 1
ATOM 675 N N . ILE A 1 83 ? 2.397 -10.083 -17.673 1.00 79.56 83 ILE A N 1
ATOM 676 C CA . ILE A 1 83 ? 2.096 -10.000 -19.108 1.00 79.56 83 ILE A CA 1
ATOM 677 C C . ILE A 1 83 ? 2.317 -8.578 -19.626 1.00 79.56 83 ILE A C 1
ATOM 679 O O . ILE A 1 83 ? 3.014 -8.419 -20.625 1.00 79.56 83 ILE A O 1
ATOM 683 N N . LEU A 1 84 ? 1.779 -7.552 -18.951 1.00 76.06 84 LEU A N 1
ATOM 684 C CA . LEU A 1 84 ? 1.918 -6.150 -19.374 1.00 76.06 84 LEU A CA 1
ATOM 685 C C . LEU A 1 84 ? 3.382 -5.727 -19.534 1.00 76.06 84 LEU A C 1
ATOM 687 O O . LEU A 1 84 ? 3.692 -4.946 -20.429 1.00 76.06 84 LEU A O 1
ATOM 691 N N . GLN A 1 85 ? 4.283 -6.268 -18.716 1.00 68.62 85 GLN A N 1
ATOM 692 C CA . GLN A 1 85 ? 5.710 -5.947 -18.769 1.00 68.62 85 GLN A CA 1
ATOM 693 C C . GLN A 1 85 ? 6.448 -6.697 -19.878 1.00 68.62 85 GLN A C 1
ATOM 695 O O . GLN A 1 85 ? 7.282 -6.100 -20.562 1.00 68.62 85 GLN A O 1
ATOM 700 N N . LEU A 1 86 ? 6.091 -7.959 -20.137 1.00 72.75 86 LEU A N 1
ATOM 701 C CA . LEU A 1 86 ? 6.592 -8.692 -21.305 1.00 72.75 86 LEU A CA 1
ATOM 702 C C . LEU A 1 86 ? 6.193 -8.003 -22.614 1.00 72.75 86 LEU A C 1
ATOM 704 O O . LEU A 1 86 ? 6.982 -7.947 -23.556 1.00 72.75 86 LEU A O 1
ATOM 708 N N . VAL A 1 87 ? 4.978 -7.448 -22.672 1.00 81.88 87 VAL A N 1
ATOM 709 C CA . VAL A 1 87 ? 4.465 -6.773 -23.872 1.00 81.88 87 VAL A CA 1
ATOM 710 C C . VAL A 1 87 ? 4.640 -5.254 -23.856 1.00 81.88 87 VAL A C 1
ATOM 712 O O . VAL A 1 87 ? 4.162 -4.606 -24.783 1.00 81.88 87 VAL A O 1
ATOM 715 N N . GLN A 1 88 ? 5.351 -4.677 -22.876 1.00 76.88 88 GLN A N 1
ATOM 716 C CA . GLN A 1 88 ? 5.512 -3.221 -22.712 1.00 76.88 88 GLN A CA 1
ATOM 717 C C . GLN A 1 88 ? 5.948 -2.520 -24.006 1.00 76.88 88 GLN A C 1
ATOM 719 O O . GLN A 1 88 ? 5.445 -1.443 -24.325 1.00 76.88 88 GLN A O 1
ATOM 724 N N . GLY A 1 89 ? 6.830 -3.149 -24.786 1.00 77.81 89 GLY A N 1
ATOM 725 C CA . GLY A 1 89 ? 7.291 -2.599 -26.066 1.00 77.81 89 GLY A CA 1
ATOM 726 C C . GLY A 1 89 ? 6.196 -2.394 -27.118 1.00 77.81 89 GLY A C 1
ATOM 727 O O . GLY A 1 89 ? 6.386 -1.609 -28.039 1.00 77.81 89 GLY A O 1
ATOM 728 N N . HIS A 1 90 ? 5.044 -3.049 -26.971 1.00 81.69 90 HIS A N 1
ATOM 729 C CA . HIS A 1 90 ? 3.898 -2.951 -27.878 1.00 81.69 90 HIS A CA 1
ATOM 730 C C . HIS A 1 90 ? 2.739 -2.130 -27.291 1.00 81.69 90 HIS A C 1
ATOM 732 O O . HIS A 1 90 ? 1.738 -1.912 -27.976 1.00 81.69 90 HIS A O 1
ATOM 738 N N . LEU A 1 91 ? 2.832 -1.699 -26.027 1.00 81.62 91 LEU A N 1
ATOM 739 C CA . LEU A 1 91 ? 1.765 -0.945 -25.376 1.00 81.62 91 LEU A CA 1
ATOM 740 C C . LEU A 1 91 ? 1.775 0.531 -25.811 1.00 81.62 91 LEU A C 1
ATOM 742 O O . LEU A 1 91 ? 2.843 1.132 -25.971 1.00 81.62 91 LEU A O 1
ATOM 746 N N . PRO A 1 92 ? 0.590 1.154 -25.963 1.00 75.50 92 PRO A N 1
ATOM 747 C CA . PRO A 1 92 ? 0.502 2.602 -26.111 1.00 75.50 92 PRO A CA 1
ATOM 748 C C . PRO A 1 92 ? 1.043 3.288 -24.843 1.00 75.50 92 PRO A C 1
ATOM 750 O O . PRO A 1 92 ? 1.004 2.705 -23.763 1.00 75.50 92 PRO A O 1
ATOM 753 N N . LEU A 1 93 ? 1.496 4.544 -24.961 1.00 77.44 93 LEU A N 1
ATOM 754 C CA . LEU A 1 93 ? 2.135 5.327 -23.879 1.00 77.44 93 LEU A CA 1
ATOM 755 C C . LEU A 1 93 ? 3.592 4.935 -23.554 1.00 77.44 93 LEU A C 1
ATOM 757 O O . LEU A 1 93 ? 4.052 5.118 -22.427 1.00 77.44 93 LEU A O 1
ATOM 761 N N . ASN A 1 94 ? 4.343 4.485 -24.562 1.00 74.44 94 ASN A N 1
ATOM 762 C CA . ASN A 1 94 ? 5.788 4.241 -24.487 1.00 74.44 94 ASN A CA 1
ATOM 763 C C . ASN A 1 94 ? 6.578 5.159 -25.453 1.00 74.44 94 ASN A C 1
ATOM 765 O O . ASN A 1 94 ? 7.152 4.679 -26.431 1.00 74.44 94 ASN A O 1
ATOM 769 N N . PRO A 1 95 ? 6.592 6.492 -25.242 1.00 75.19 95 PRO A N 1
ATOM 770 C CA . PRO A 1 95 ? 7.283 7.425 -26.138 1.00 75.19 95 PRO A CA 1
ATOM 771 C C . PRO A 1 95 ? 8.807 7.235 -26.155 1.00 75.19 95 PRO A C 1
ATOM 773 O O . PRO A 1 95 ? 9.461 7.652 -27.105 1.00 75.19 95 PRO A O 1
ATOM 776 N N . GLN A 1 96 ? 9.371 6.596 -25.127 1.00 76.81 96 GLN A N 1
ATOM 777 C CA . GLN A 1 96 ? 10.791 6.261 -25.034 1.00 76.81 96 GLN A CA 1
ATOM 778 C C . GLN A 1 96 ? 11.174 4.994 -25.820 1.00 76.81 96 GLN A C 1
ATOM 780 O O . GLN A 1 96 ? 12.360 4.734 -26.000 1.00 76.81 96 GLN A O 1
ATOM 785 N N . GLY A 1 97 ? 10.199 4.207 -26.295 1.00 76.00 97 GLY A N 1
ATOM 786 C CA . GLY A 1 97 ? 10.451 3.013 -27.106 1.00 76.00 97 GLY A CA 1
ATOM 787 C C . GLY A 1 97 ? 11.111 1.859 -26.346 1.00 76.00 97 GLY A C 1
ATOM 788 O O . GLY A 1 97 ? 11.836 1.070 -26.949 1.00 76.00 97 GLY A O 1
ATOM 789 N N . PHE A 1 98 ? 10.885 1.748 -25.034 1.00 71.75 98 PHE A N 1
ATOM 790 C CA . PHE A 1 98 ? 11.447 0.658 -24.235 1.00 71.75 98 PHE A CA 1
ATOM 791 C C . PHE A 1 98 ? 10.963 -0.708 -24.728 1.00 71.75 98 PHE A C 1
ATOM 793 O O . PHE A 1 98 ? 9.776 -0.882 -24.998 1.00 71.75 98 PHE A O 1
ATOM 800 N N . ALA A 1 99 ? 11.864 -1.688 -24.796 1.00 74.06 99 ALA A N 1
ATOM 801 C CA . ALA A 1 99 ? 11.503 -3.075 -25.069 1.00 74.06 99 ALA A CA 1
ATOM 802 C C . ALA A 1 99 ? 10.698 -3.693 -23.904 1.00 74.06 99 ALA A C 1
ATOM 804 O O . ALA A 1 99 ? 10.570 -3.105 -22.826 1.00 74.06 99 ALA A O 1
ATOM 805 N N . GLY A 1 100 ? 10.140 -4.886 -24.131 1.00 71.00 100 GLY A N 1
ATOM 806 C CA . GLY A 1 100 ? 9.625 -5.720 -23.041 1.00 71.00 100 GLY A CA 1
ATOM 807 C C . GLY A 1 100 ? 10.756 -6.135 -22.102 1.00 71.00 100 GLY A C 1
ATOM 808 O O . GLY A 1 100 ? 11.892 -6.315 -22.544 1.00 71.00 100 GLY A O 1
ATOM 809 N N . VAL A 1 101 ? 10.463 -6.255 -20.809 1.00 66.56 101 VAL A N 1
ATOM 810 C CA . VAL A 1 101 ? 11.498 -6.561 -19.812 1.00 66.56 101 VAL A CA 1
ATOM 811 C C . VAL A 1 101 ? 11.850 -8.055 -19.848 1.00 66.56 101 VAL A C 1
ATOM 813 O O . VAL A 1 101 ? 10.954 -8.896 -19.945 1.00 66.56 101 VAL A O 1
ATOM 816 N N . ASN A 1 102 ? 13.144 -8.396 -19.789 1.00 66.19 102 ASN A N 1
ATOM 817 C CA . ASN A 1 102 ? 13.607 -9.789 -19.792 1.00 66.19 102 ASN A CA 1
ATOM 818 C C . ASN A 1 102 ? 13.110 -10.531 -18.545 1.00 66.19 102 ASN A C 1
ATOM 820 O O . ASN A 1 102 ? 13.242 -10.041 -17.430 1.00 66.19 102 ASN A O 1
ATOM 824 N N . TRP A 1 103 ? 12.545 -11.722 -18.728 1.00 62.09 103 TRP A N 1
ATOM 825 C CA . TRP A 1 103 ? 11.840 -12.462 -17.675 1.00 62.09 103 TRP A CA 1
ATOM 826 C C . TRP A 1 103 ? 12.713 -12.865 -16.469 1.00 62.09 103 TRP A C 1
ATOM 828 O O . TRP A 1 103 ? 12.161 -13.140 -15.406 1.00 62.09 103 TRP A O 1
ATOM 838 N N . ASP A 1 104 ? 14.037 -12.910 -16.631 1.00 59.03 104 ASP A N 1
ATOM 839 C CA . ASP A 1 104 ? 15.021 -13.456 -15.690 1.00 59.03 104 ASP A CA 1
ATOM 840 C C . ASP A 1 104 ? 15.719 -12.402 -14.813 1.00 59.03 104 ASP A C 1
ATOM 842 O O . ASP A 1 104 ? 15.892 -12.653 -13.627 1.00 59.03 104 ASP A O 1
ATOM 846 N N . LEU A 1 105 ? 16.059 -11.221 -15.343 1.00 55.72 105 LEU A N 1
ATOM 847 C CA . LEU A 1 105 ? 16.619 -10.106 -14.551 1.00 55.72 105 LEU A CA 1
ATOM 848 C C . LEU A 1 105 ? 15.528 -9.183 -13.975 1.00 55.72 105 LEU A C 1
ATOM 850 O O . LEU A 1 105 ? 15.715 -8.514 -12.963 1.00 55.72 105 LEU A O 1
ATOM 854 N N . ALA A 1 106 ? 14.359 -9.139 -14.615 1.00 62.66 106 ALA A N 1
ATOM 855 C CA . ALA A 1 106 ? 13.326 -8.177 -14.264 1.00 62.66 106 ALA A CA 1
ATOM 856 C C . ALA A 1 106 ? 12.490 -8.584 -13.053 1.00 62.66 106 ALA A C 1
ATOM 858 O O . ALA A 1 106 ? 11.920 -7.723 -12.388 1.00 62.66 106 ALA A O 1
ATOM 859 N N . LEU A 1 107 ? 12.366 -9.882 -12.766 1.00 73.69 107 LEU A N 1
ATOM 860 C CA . LEU A 1 107 ? 11.345 -10.344 -11.834 1.00 73.69 107 LEU A CA 1
ATOM 861 C C . LEU A 1 107 ? 11.583 -9.813 -10.415 1.00 73.69 107 LEU A C 1
ATOM 863 O O . LEU A 1 107 ? 10.639 -9.300 -9.819 1.00 73.69 107 LEU A O 1
ATOM 867 N N . SER A 1 108 ? 12.808 -9.854 -9.886 1.00 77.88 108 SER A N 1
ATOM 868 C CA . SER A 1 108 ? 13.087 -9.354 -8.531 1.00 77.88 108 SER A CA 1
ATOM 869 C C . SER A 1 108 ? 12.940 -7.841 -8.405 1.00 77.88 108 SER A C 1
ATOM 871 O O . SER A 1 108 ? 12.340 -7.370 -7.437 1.00 77.88 108 SER A O 1
ATOM 873 N N . GLU A 1 109 ? 13.426 -7.067 -9.378 1.00 80.44 109 GLU A N 1
ATOM 874 C CA . GLU A 1 109 ? 13.301 -5.605 -9.345 1.00 80.44 109 GLU A CA 1
ATOM 875 C C . GLU A 1 109 ? 11.850 -5.147 -9.492 1.00 80.44 109 GLU A C 1
ATOM 877 O O . GLU A 1 109 ? 11.394 -4.267 -8.759 1.00 80.44 109 GLU A O 1
ATOM 882 N N . ILE A 1 110 ? 11.095 -5.794 -10.382 1.00 81.19 110 ILE A N 1
ATOM 883 C CA . ILE A 1 110 ? 9.664 -5.556 -10.572 1.00 81.19 110 ILE A CA 1
ATOM 884 C C . ILE A 1 110 ? 8.897 -5.929 -9.305 1.00 81.19 110 ILE A C 1
ATOM 886 O O . ILE A 1 110 ? 8.108 -5.126 -8.802 1.00 81.19 110 ILE A O 1
ATOM 890 N N . LEU A 1 111 ? 9.109 -7.144 -8.784 1.00 82.38 111 LEU A N 1
ATOM 891 C CA . LEU A 1 111 ? 8.440 -7.615 -7.574 1.00 82.38 111 LEU A CA 1
ATOM 892 C C . LEU A 1 111 ? 8.698 -6.653 -6.420 1.00 82.38 111 LEU A C 1
ATOM 894 O O . LEU A 1 111 ? 7.760 -6.294 -5.710 1.00 82.38 111 LEU A O 1
ATOM 898 N N . TYR A 1 112 ? 9.940 -6.195 -6.261 1.00 87.25 112 TYR A N 1
ATOM 899 C CA . TYR A 1 112 ? 10.291 -5.248 -5.216 1.00 87.25 112 TYR A CA 1
ATOM 900 C C . TYR A 1 112 ? 9.632 -3.879 -5.425 1.00 87.25 112 TYR A C 1
ATOM 902 O O . TYR A 1 112 ? 9.066 -3.337 -4.474 1.00 87.25 112 TYR A O 1
ATOM 910 N N . ALA A 1 113 ? 9.622 -3.340 -6.650 1.00 88.81 113 ALA A N 1
ATOM 911 C CA . ALA A 1 113 ? 8.976 -2.064 -6.962 1.00 88.81 113 ALA A CA 1
ATOM 912 C C . ALA A 1 113 ? 7.474 -2.082 -6.627 1.00 88.81 113 ALA A C 1
ATOM 914 O O . ALA A 1 113 ? 6.980 -1.194 -5.928 1.00 88.81 113 ALA A O 1
ATOM 915 N N . PHE A 1 114 ? 6.750 -3.125 -7.048 1.00 88.00 114 PHE A N 1
ATOM 916 C CA . PHE A 1 114 ? 5.320 -3.259 -6.757 1.00 88.00 114 PHE A CA 1
ATOM 917 C C . PHE A 1 114 ? 5.039 -3.598 -5.291 1.00 88.00 114 PHE A C 1
ATOM 919 O O . PHE A 1 114 ? 4.103 -3.043 -4.717 1.00 88.00 114 PHE A O 1
ATOM 926 N N . ALA A 1 115 ? 5.842 -4.453 -4.650 1.00 87.12 115 ALA A N 1
ATOM 927 C CA . ALA A 1 115 ? 5.688 -4.751 -3.227 1.00 87.12 115 ALA A CA 1
ATOM 928 C C . ALA A 1 115 ? 5.904 -3.495 -2.371 1.00 87.12 115 ALA A C 1
ATOM 930 O O . ALA A 1 115 ? 5.109 -3.219 -1.472 1.00 87.12 115 ALA A O 1
ATOM 931 N N . SER A 1 116 ? 6.937 -2.709 -2.685 1.00 91.25 116 SER A N 1
ATOM 932 C CA . SER A 1 116 ? 7.241 -1.444 -2.017 1.00 91.25 116 SER A CA 1
ATOM 933 C C . SER A 1 116 ? 6.132 -0.411 -2.218 1.00 91.25 116 SER A C 1
ATOM 935 O O . SER A 1 116 ? 5.696 0.210 -1.245 1.00 91.25 116 SER A O 1
ATOM 937 N N . ALA A 1 117 ? 5.615 -0.276 -3.445 1.00 92.00 117 ALA A N 1
ATOM 938 C CA . ALA A 1 117 ? 4.495 0.610 -3.758 1.00 92.00 117 ALA A CA 1
ATOM 939 C C . ALA A 1 117 ? 3.208 0.193 -3.024 1.00 92.00 117 ALA A C 1
ATOM 941 O O . ALA A 1 117 ? 2.631 1.002 -2.302 1.00 92.00 117 ALA A O 1
ATOM 942 N N . CYS A 1 118 ? 2.789 -1.074 -3.114 1.00 90.19 118 CYS A N 1
ATOM 943 C CA . CYS A 1 118 ? 1.596 -1.582 -2.423 1.00 90.19 118 CYS A CA 1
ATOM 944 C C . CYS A 1 118 ? 1.689 -1.440 -0.893 1.00 90.19 118 CYS A C 1
ATOM 946 O O . CYS A 1 118 ? 0.708 -1.088 -0.240 1.00 90.19 118 CYS A O 1
ATOM 948 N N . GLN A 1 119 ? 2.865 -1.683 -0.307 1.00 89.62 119 GLN A N 1
ATOM 949 C CA . GLN A 1 119 ? 3.106 -1.507 1.133 1.00 89.62 119 GLN A CA 1
ATOM 950 C C . GLN A 1 119 ? 3.316 -0.040 1.536 1.00 89.62 119 GLN A C 1
ATOM 952 O O . GLN A 1 119 ? 3.406 0.256 2.725 1.00 89.62 119 GLN A O 1
ATOM 957 N N . ASN A 1 120 ? 3.366 0.892 0.578 1.00 91.94 120 ASN A N 1
ATOM 958 C CA . ASN A 1 120 ? 3.690 2.302 0.803 1.00 91.94 120 ASN A CA 1
ATOM 959 C C . ASN A 1 120 ? 5.031 2.496 1.540 1.00 91.94 120 ASN A C 1
ATOM 961 O O . ASN A 1 120 ? 5.149 3.366 2.401 1.00 91.94 120 ASN A O 1
ATOM 965 N N . ASN A 1 121 ? 6.028 1.664 1.229 1.00 93.38 121 ASN A N 1
ATOM 966 C CA . ASN A 1 121 ? 7.366 1.735 1.816 1.00 93.38 121 ASN A CA 1
ATOM 967 C C . ASN A 1 121 ? 8.187 2.867 1.171 1.00 93.38 121 ASN A C 1
ATOM 969 O O . ASN A 1 121 ? 8.741 3.706 1.875 1.00 93.38 121 ASN A O 1
ATOM 973 N N . GLY A 1 122 ? 8.229 2.907 -0.165 1.00 88.88 122 GLY A N 1
ATOM 974 C CA . GLY A 1 122 ? 8.968 3.919 -0.931 1.00 88.88 122 GLY A CA 1
ATOM 975 C C . GLY A 1 122 ? 10.421 3.554 -1.260 1.00 88.88 122 GLY A C 1
ATOM 976 O O . GLY A 1 122 ? 11.077 4.299 -1.982 1.00 88.88 122 GLY A O 1
ATOM 977 N N . SER A 1 123 ? 10.925 2.410 -0.788 1.00 91.38 123 SER A N 1
ATOM 978 C CA . SER A 1 123 ? 12.241 1.884 -1.186 1.00 91.38 123 SER A CA 1
ATOM 979 C C . SER A 1 123 ? 12.236 1.327 -2.617 1.00 91.38 123 SER A C 1
ATOM 981 O O . SER A 1 123 ? 11.214 0.812 -3.073 1.00 91.38 123 SER A O 1
ATOM 983 N N . ALA A 1 124 ? 13.381 1.358 -3.306 1.00 87.44 124 ALA A N 1
ATOM 984 C CA . ALA A 1 124 ? 13.572 0.749 -4.628 1.00 87.44 124 ALA A CA 1
ATOM 985 C C . ALA A 1 124 ? 15.005 0.204 -4.788 1.00 87.44 124 ALA A C 1
ATOM 987 O O . ALA A 1 124 ? 15.931 0.745 -4.186 1.00 87.44 124 ALA A O 1
ATOM 988 N N . PHE A 1 125 ? 15.194 -0.836 -5.613 1.00 81.94 125 PHE A N 1
ATOM 989 C CA . PHE A 1 125 ? 16.532 -1.337 -5.980 1.00 81.94 125 PHE A CA 1
ATOM 990 C C . PHE A 1 125 ? 17.271 -0.427 -6.970 1.00 81.94 125 PHE A C 1
ATOM 992 O O . PHE A 1 125 ? 18.494 -0.470 -7.031 1.00 81.94 125 PHE A O 1
ATOM 999 N N . ALA A 1 126 ? 16.539 0.435 -7.682 1.00 81.56 126 ALA A N 1
ATOM 1000 C CA . ALA A 1 126 ? 17.064 1.454 -8.592 1.00 81.56 126 ALA A CA 1
ATOM 1001 C C . ALA A 1 126 ? 17.851 0.950 -9.824 1.00 81.56 126 ALA A C 1
ATOM 1003 O O . ALA A 1 126 ? 18.404 1.782 -10.539 1.00 81.56 126 ALA A O 1
ATOM 1004 N N . GLY A 1 127 ? 17.874 -0.357 -10.121 1.00 76.81 127 GLY A N 1
ATOM 1005 C CA . GLY A 1 127 ? 18.294 -0.869 -11.435 1.00 76.81 127 GLY A CA 1
ATOM 1006 C C . GLY A 1 127 ? 17.166 -0.852 -12.479 1.00 76.81 127 GLY A C 1
ATOM 1007 O O . GLY A 1 127 ? 17.432 -0.660 -13.665 1.00 76.81 127 GLY A O 1
ATOM 1008 N N . LEU A 1 128 ? 15.904 -0.923 -12.036 1.00 78.69 128 LEU A N 1
ATOM 1009 C CA . LEU A 1 128 ? 14.718 -0.756 -12.880 1.00 78.69 128 LEU A CA 1
ATOM 1010 C C . LEU A 1 128 ? 14.398 0.730 -13.115 1.00 78.69 128 LEU A C 1
ATOM 1012 O O . LEU A 1 128 ? 14.073 1.463 -12.176 1.00 78.69 128 LEU A O 1
ATOM 1016 N N . GLU A 1 129 ? 14.407 1.159 -14.380 1.00 82.62 129 GLU A N 1
ATOM 1017 C CA . GLU A 1 129 ? 13.974 2.503 -14.781 1.00 82.62 129 GLU A CA 1
ATOM 1018 C C . GLU A 1 129 ? 12.445 2.627 -14.679 1.00 82.62 129 GLU A C 1
ATOM 1020 O O . GLU A 1 129 ? 11.693 2.215 -15.566 1.00 82.62 129 GLU A O 1
ATOM 1025 N N . VAL A 1 130 ? 11.977 3.205 -13.572 1.00 82.81 130 VAL A N 1
ATOM 1026 C CA . VAL A 1 130 ? 10.544 3.364 -13.275 1.00 82.81 130 VAL A CA 1
ATOM 1027 C C . VAL A 1 130 ? 9.981 4.731 -13.668 1.00 82.81 130 VAL A C 1
ATOM 1029 O O . VAL A 1 130 ? 8.777 4.946 -13.536 1.00 82.81 130 VAL A O 1
ATOM 1032 N N . ASN A 1 131 ? 10.788 5.659 -14.199 1.00 86.88 131 ASN A N 1
ATOM 1033 C CA . ASN A 1 131 ? 10.289 6.957 -14.663 1.00 86.88 131 ASN A CA 1
ATOM 1034 C C . ASN A 1 131 ? 9.695 6.884 -16.082 1.00 86.88 131 ASN A C 1
ATOM 1036 O O . ASN A 1 131 ? 10.011 7.670 -16.977 1.00 86.88 131 ASN A O 1
ATOM 1040 N N . THR A 1 132 ? 8.802 5.922 -16.291 1.00 83.88 132 THR A N 1
ATOM 1041 C CA . THR A 1 132 ? 8.025 5.768 -17.522 1.00 83.88 132 THR A CA 1
ATOM 1042 C C . THR A 1 132 ? 6.561 6.081 -17.239 1.00 83.88 132 THR A C 1
ATOM 1044 O O . THR A 1 132 ? 6.104 6.007 -16.096 1.00 83.88 132 THR A O 1
ATOM 1047 N N . HIS A 1 133 ? 5.782 6.434 -18.265 1.00 85.38 133 HIS A N 1
ATOM 1048 C CA . HIS A 1 133 ? 4.345 6.665 -18.068 1.00 85.38 133 HIS A CA 1
ATOM 1049 C C . HIS A 1 133 ? 3.642 5.427 -17.503 1.00 85.38 133 HIS A C 1
ATOM 1051 O O . HIS A 1 133 ? 2.787 5.560 -16.630 1.00 85.38 133 HIS A O 1
ATOM 1057 N N . PHE A 1 134 ? 4.043 4.237 -17.957 1.00 85.00 134 PHE A N 1
ATOM 1058 C CA . PHE A 1 134 ? 3.517 2.975 -17.456 1.00 85.00 134 PHE A CA 1
ATOM 1059 C C . PHE A 1 134 ? 3.784 2.800 -15.956 1.00 85.00 134 PHE A C 1
ATOM 1061 O O . PHE A 1 134 ? 2.830 2.670 -15.189 1.00 85.00 134 PHE A O 1
ATOM 1068 N N . TYR A 1 135 ? 5.047 2.845 -15.520 1.00 86.00 135 TYR A N 1
ATOM 1069 C CA . TYR A 1 135 ? 5.394 2.597 -14.118 1.00 86.00 135 TYR A CA 1
ATOM 1070 C C . TYR A 1 135 ? 4.867 3.688 -13.189 1.00 86.00 135 TYR A C 1
ATOM 1072 O O . TYR A 1 135 ? 4.336 3.366 -12.129 1.00 86.00 135 TYR A O 1
ATOM 1080 N N . ASN A 1 136 ? 4.905 4.958 -13.599 1.00 90.44 136 ASN A N 1
ATOM 1081 C CA . ASN A 1 136 ? 4.346 6.051 -12.803 1.00 90.44 136 ASN A CA 1
ATOM 1082 C C . ASN A 1 136 ? 2.843 5.853 -12.531 1.00 90.44 136 ASN A C 1
ATOM 1084 O O . ASN A 1 136 ? 2.390 6.019 -11.398 1.00 90.44 136 ASN A O 1
ATOM 1088 N N . VAL A 1 137 ? 2.066 5.452 -13.544 1.00 90.56 137 VAL A N 1
ATOM 1089 C CA . VAL A 1 137 ? 0.629 5.180 -13.375 1.00 90.56 137 VAL A CA 1
ATOM 1090 C C . VAL A 1 137 ? 0.400 3.885 -12.594 1.00 90.56 137 VAL A C 1
ATOM 1092 O O . VAL A 1 137 ? -0.388 3.876 -11.649 1.00 90.56 137 VAL A O 1
ATOM 1095 N N . ALA A 1 138 ? 1.090 2.798 -12.946 1.00 88.12 138 ALA A N 1
ATOM 1096 C CA . ALA A 1 138 ? 0.896 1.488 -12.329 1.00 88.12 138 ALA A CA 1
ATOM 1097 C C . ALA A 1 138 ? 1.280 1.482 -10.842 1.00 88.12 138 ALA A C 1
ATOM 1099 O O . ALA A 1 138 ? 0.492 1.034 -10.008 1.00 88.12 138 ALA A O 1
ATOM 1100 N N . LEU A 1 139 ? 2.448 2.029 -10.490 1.00 90.50 139 LEU A N 1
ATOM 1101 C CA . LEU A 1 139 ? 2.889 2.155 -9.099 1.00 90.50 139 LEU A CA 1
ATOM 1102 C C . LEU A 1 139 ? 2.026 3.169 -8.338 1.00 90.50 139 LEU A C 1
ATOM 1104 O O . LEU A 1 139 ? 1.708 2.940 -7.174 1.00 90.50 139 LEU A O 1
ATOM 1108 N N . GLY A 1 140 ? 1.573 4.242 -8.998 1.00 92.44 140 GLY A N 1
ATOM 1109 C CA . GLY A 1 140 ? 0.602 5.193 -8.447 1.00 92.44 140 GLY A CA 1
ATOM 1110 C C . GLY A 1 140 ? -0.702 4.525 -8.006 1.00 92.44 140 GLY A C 1
ATOM 1111 O O . GLY A 1 140 ? -1.156 4.706 -6.874 1.00 92.44 140 GLY A O 1
ATOM 1112 N N . ILE A 1 141 ? -1.277 3.697 -8.880 1.00 90.31 141 ILE A N 1
ATOM 1113 C CA . ILE A 1 141 ? -2.476 2.904 -8.584 1.00 90.31 141 ILE A CA 1
ATOM 1114 C C . ILE A 1 141 ? -2.184 1.871 -7.489 1.00 90.31 141 ILE A C 1
ATOM 1116 O O . ILE A 1 141 ? -2.988 1.724 -6.570 1.00 90.31 141 ILE A O 1
ATOM 1120 N N . ALA A 1 142 ? -1.033 1.194 -7.543 1.00 89.56 142 ALA A N 1
ATOM 1121 C CA . ALA A 1 142 ? -0.625 0.214 -6.539 1.00 89.56 142 ALA A CA 1
ATOM 1122 C C . ALA A 1 142 ? -0.525 0.831 -5.132 1.00 89.56 142 ALA A C 1
ATOM 1124 O O . ALA A 1 142 ? -1.061 0.263 -4.181 1.00 89.56 142 ALA A O 1
ATOM 1125 N N . MET A 1 143 ? 0.071 2.022 -5.003 1.00 93.75 143 MET A N 1
ATOM 1126 C CA . MET A 1 143 ? 0.113 2.781 -3.746 1.00 93.75 143 MET A CA 1
ATOM 1127 C C . MET A 1 143 ? -1.294 3.131 -3.256 1.00 93.75 143 MET A C 1
ATOM 1129 O O . MET A 1 143 ? -1.634 2.880 -2.098 1.00 93.75 143 MET A O 1
ATOM 1133 N N . LEU A 1 144 ? -2.145 3.667 -4.138 1.00 89.88 144 LEU A N 1
ATOM 1134 C CA . LEU A 1 144 ? -3.506 4.065 -3.777 1.00 89.88 144 LEU A CA 1
ATOM 1135 C C . LEU A 1 144 ? -4.332 2.872 -3.283 1.00 89.88 144 LEU A C 1
ATOM 1137 O O . LEU A 1 144 ? -4.955 2.953 -2.220 1.00 89.88 144 LEU A O 1
ATOM 1141 N N . ILE A 1 145 ? -4.322 1.764 -4.027 1.00 85.50 145 ILE A N 1
ATOM 1142 C CA . I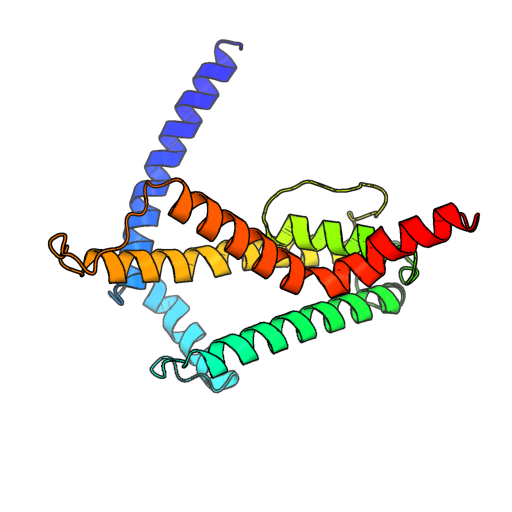LE A 1 145 ? -5.040 0.539 -3.664 1.00 85.50 145 ILE A CA 1
ATOM 1143 C C . ILE A 1 145 ? -4.449 -0.041 -2.383 1.00 85.50 145 ILE A C 1
ATOM 1145 O O . ILE A 1 145 ? -5.189 -0.258 -1.432 1.00 85.50 145 ILE A O 1
ATOM 1149 N N . GLY A 1 146 ? -3.131 -0.231 -2.310 1.00 84.94 146 GLY A N 1
ATOM 1150 C CA . GLY A 1 146 ? -2.469 -0.806 -1.139 1.00 84.94 146 GLY A CA 1
ATOM 1151 C C . GLY A 1 146 ? -2.723 -0.008 0.141 1.00 84.94 146 GLY A C 1
ATOM 1152 O O . GLY A 1 146 ? -2.962 -0.579 1.204 1.00 84.94 146 GLY A O 1
ATOM 1153 N N . ARG A 1 147 ? -2.779 1.326 0.043 1.00 87.44 147 ARG A N 1
ATOM 1154 C CA . ARG A 1 147 ? -3.125 2.201 1.169 1.00 87.44 147 ARG A CA 1
ATOM 1155 C C . ARG A 1 147 ? -4.596 2.082 1.567 1.00 87.44 147 ARG A C 1
ATOM 1157 O O . ARG A 1 147 ? -4.906 1.908 2.744 1.00 87.44 147 ARG A O 1
ATOM 1164 N N . THR A 1 148 ? -5.511 2.213 0.609 1.00 82.31 148 THR A N 1
ATOM 1165 C CA . THR A 1 148 ? -6.956 2.306 0.889 1.00 82.31 148 THR A CA 1
ATOM 1166 C C . THR A 1 148 ? -7.590 0.954 1.214 1.00 82.31 148 THR A C 1
ATOM 1168 O O . THR A 1 148 ? -8.423 0.880 2.118 1.00 82.31 148 THR A O 1
ATOM 1171 N N . ALA A 1 149 ? -7.138 -0.123 0.570 1.00 80.44 149 ALA A N 1
ATOM 1172 C CA . ALA A 1 149 ? -7.616 -1.485 0.797 1.00 80.44 149 ALA A CA 1
ATOM 1173 C C . ALA A 1 149 ? -7.320 -2.000 2.212 1.00 80.44 149 ALA A C 1
ATOM 1175 O O . ALA A 1 149 ? -8.032 -2.875 2.688 1.00 80.44 149 ALA A O 1
ATOM 1176 N N . ILE A 1 150 ? -6.308 -1.456 2.900 1.00 82.31 150 ILE A N 1
ATOM 1177 C CA . ILE A 1 150 ? -6.012 -1.790 4.303 1.00 82.31 150 ILE A CA 1
ATOM 1178 C C . ILE A 1 150 ? -6.782 -0.871 5.259 1.00 82.31 150 ILE A C 1
ATOM 1180 O O . ILE A 1 150 ? -7.318 -1.334 6.267 1.00 82.31 150 ILE A O 1
ATOM 1184 N N . ILE A 1 151 ? -6.867 0.428 4.952 1.00 81.31 151 ILE A N 1
ATOM 1185 C CA . ILE A 1 151 ? -7.532 1.410 5.820 1.00 81.31 151 ILE A CA 1
ATOM 1186 C C . ILE A 1 151 ? -9.015 1.072 6.017 1.00 81.31 151 ILE A C 1
ATOM 1188 O O . ILE A 1 151 ? -9.484 1.097 7.156 1.00 81.31 151 ILE A O 1
ATOM 1192 N N . PHE A 1 152 ? -9.759 0.744 4.954 1.00 76.88 152 PHE A N 1
ATOM 1193 C CA . PHE A 1 152 ? -11.205 0.523 5.084 1.00 76.88 152 PHE A CA 1
ATOM 1194 C C . PHE A 1 152 ? -11.563 -0.689 5.965 1.00 76.88 152 PHE A C 1
ATOM 1196 O O . PHE A 1 152 ? -12.321 -0.493 6.919 1.00 76.88 152 PHE A O 1
ATOM 1203 N N . PRO A 1 153 ? -11.003 -1.902 5.758 1.00 75.31 153 PRO A N 1
ATOM 1204 C CA . PRO A 1 153 ? -11.277 -3.037 6.639 1.00 75.31 153 PRO A CA 1
ATOM 1205 C C . PRO A 1 153 ? -10.806 -2.807 8.076 1.00 75.31 153 PRO A C 1
ATOM 1207 O O . PRO A 1 153 ? -11.507 -3.189 9.009 1.00 75.31 153 PRO A O 1
ATOM 1210 N N . MET A 1 154 ? -9.656 -2.150 8.282 1.00 79.94 154 MET A N 1
ATOM 1211 C CA . MET A 1 154 ? -9.151 -1.862 9.631 1.00 79.94 154 MET A CA 1
ATOM 1212 C C . MET A 1 154 ? -10.070 -0.920 10.405 1.00 79.94 154 MET A C 1
ATOM 1214 O O . MET A 1 154 ? -10.309 -1.130 11.594 1.00 79.94 154 MET A O 1
ATOM 1218 N N . LEU A 1 155 ? -10.618 0.102 9.748 1.00 78.50 155 LEU A N 1
ATOM 1219 C CA . LEU A 1 155 ? -11.565 0.999 10.397 1.00 78.50 155 LEU A CA 1
ATOM 1220 C C . LEU A 1 155 ? -12.935 0.340 10.615 1.00 78.50 155 LEU A C 1
ATOM 1222 O O . LEU A 1 155 ? -13.546 0.568 11.658 1.00 78.50 155 LEU A O 1
ATOM 1226 N N . ALA A 1 156 ? -13.397 -0.512 9.694 1.00 74.94 156 ALA A N 1
ATOM 1227 C CA . ALA A 1 156 ? -14.601 -1.321 9.897 1.00 74.94 156 ALA A CA 1
ATOM 1228 C C . ALA A 1 156 ? -14.443 -2.276 11.096 1.00 74.94 156 ALA A C 1
ATOM 1230 O O . ALA A 1 156 ? -15.328 -2.364 11.951 1.00 74.94 156 ALA A O 1
ATOM 1231 N N . LEU A 1 157 ? -13.281 -2.929 11.216 1.00 78.81 157 LEU A N 1
ATOM 1232 C CA . LEU A 1 157 ? -12.929 -3.761 12.365 1.00 78.81 157 LEU A CA 1
ATOM 1233 C C . LEU A 1 157 ? -12.908 -2.938 13.658 1.00 78.81 157 LEU A C 1
ATOM 1235 O O . LEU A 1 157 ? -13.496 -3.359 14.652 1.00 78.81 157 LEU A O 1
ATOM 1239 N N . ALA A 1 158 ? -12.289 -1.754 13.649 1.00 81.69 158 ALA A N 1
ATOM 1240 C CA . ALA A 1 158 ? -12.269 -0.860 14.806 1.00 81.69 158 ALA A CA 1
ATOM 1241 C C . ALA A 1 158 ? -13.687 -0.440 15.238 1.00 81.69 158 ALA A C 1
ATOM 1243 O O . ALA A 1 158 ? -13.995 -0.483 16.428 1.00 81.69 158 ALA A O 1
ATOM 1244 N N . GLY A 1 159 ? -14.568 -0.104 14.289 1.00 79.50 159 GLY A N 1
ATOM 1245 C CA . GLY A 1 159 ? -15.976 0.205 14.558 1.00 79.50 159 GLY A CA 1
ATOM 1246 C C . GLY A 1 159 ? -16.740 -0.978 15.162 1.00 79.50 159 GLY A C 1
ATOM 1247 O O . GLY A 1 159 ? -17.423 -0.821 16.173 1.00 79.50 159 GLY A O 1
ATOM 1248 N N . SER A 1 160 ? -16.560 -2.182 14.608 1.00 81.25 160 SER A N 1
ATOM 1249 C CA . SER A 1 160 ? -17.137 -3.420 15.150 1.00 81.25 160 SER A CA 1
ATOM 1250 C C . SER A 1 160 ? -16.652 -3.695 16.577 1.00 81.25 160 SER A C 1
ATOM 1252 O O . SER A 1 160 ? -17.456 -3.989 17.462 1.00 81.25 160 SER A O 1
ATOM 1254 N N . MET A 1 161 ? -15.353 -3.530 16.837 1.00 84.00 161 MET A N 1
ATOM 1255 C CA . MET A 1 161 ? -14.756 -3.724 18.161 1.00 84.00 161 MET A CA 1
ATOM 1256 C C . MET A 1 161 ? -15.215 -2.676 19.180 1.00 84.00 161 MET A C 1
ATOM 1258 O O . MET A 1 161 ? -15.441 -3.031 20.332 1.00 84.00 161 MET A O 1
ATOM 1262 N N . ALA A 1 162 ? -15.419 -1.420 18.770 1.00 85.56 162 ALA A N 1
ATOM 1263 C CA . ALA A 1 162 ? -15.889 -0.347 19.651 1.00 85.56 162 ALA A CA 1
ATOM 1264 C C . ALA A 1 162 ? -17.293 -0.605 20.228 1.00 85.56 162 ALA A C 1
ATOM 1266 O O . ALA A 1 162 ? -17.621 -0.094 21.295 1.00 85.56 162 ALA A O 1
ATOM 1267 N N . SER A 1 163 ? -18.111 -1.412 19.545 1.00 81.50 163 SER A N 1
ATOM 1268 C CA . SER A 1 163 ? -19.446 -1.806 20.015 1.00 81.50 163 SER A CA 1
ATOM 1269 C C . SER A 1 163 ? -19.451 -2.996 20.988 1.00 81.50 163 SER A C 1
ATOM 1271 O O . SER A 1 163 ? -20.488 -3.306 21.575 1.00 81.50 163 SER A O 1
ATOM 1273 N N . LYS A 1 164 ? -18.320 -3.699 21.155 1.00 86.12 164 LYS A N 1
ATOM 1274 C CA . LYS A 1 164 ? -18.240 -4.931 21.953 1.00 86.12 164 LYS A CA 1
ATOM 1275 C C . LYS A 1 164 ? -17.906 -4.624 23.412 1.00 86.12 164 LYS A C 1
ATOM 1277 O O . LYS A 1 164 ? -17.001 -3.854 23.711 1.00 86.12 164 LYS A O 1
ATOM 1282 N N . ASN A 1 165 ? -18.602 -5.299 24.325 1.00 91.06 165 ASN A N 1
ATOM 1283 C CA . ASN A 1 165 ? -18.285 -5.246 25.750 1.00 91.06 165 ASN A CA 1
ATOM 1284 C C . ASN A 1 165 ? -17.027 -6.067 26.058 1.00 91.06 165 ASN A C 1
ATOM 1286 O O . ASN A 1 165 ? -16.840 -7.159 25.520 1.00 91.06 165 ASN A O 1
ATOM 1290 N N . ILE A 1 166 ? -16.194 -5.561 26.966 1.00 89.94 166 ILE A N 1
ATOM 1291 C CA . ILE A 1 166 ? -15.018 -6.283 27.460 1.00 89.94 166 ILE A CA 1
ATOM 1292 C C . ILE A 1 166 ? -15.490 -7.421 28.371 1.00 89.94 166 ILE A C 1
ATOM 1294 O O . ILE A 1 166 ? -16.221 -7.195 29.335 1.00 89.94 166 ILE A O 1
ATOM 1298 N N . THR A 1 167 ? -15.069 -8.648 28.074 1.00 89.75 167 THR A N 1
ATOM 1299 C CA . THR A 1 167 ? -15.370 -9.828 28.894 1.00 89.75 167 THR A CA 1
ATOM 1300 C C . THR A 1 167 ? -14.345 -9.998 30.020 1.00 89.75 167 THR A C 1
ATOM 1302 O O . THR A 1 167 ? -13.160 -9.745 29.792 1.00 89.75 167 THR A O 1
ATOM 1305 N N . PRO A 1 168 ? -14.754 -10.461 31.217 1.00 90.94 168 PRO A N 1
ATOM 1306 C CA . PRO A 1 168 ? -13.828 -10.714 32.318 1.00 90.94 168 PRO A CA 1
ATOM 1307 C C . PRO A 1 168 ? -12.846 -11.849 31.993 1.00 90.94 168 PRO A C 1
ATOM 1309 O O . PRO A 1 168 ? -13.141 -12.738 31.194 1.00 90.94 168 PRO A O 1
ATOM 1312 N N . ILE A 1 169 ? -11.678 -11.821 32.641 1.00 92.38 169 ILE A N 1
ATOM 1313 C CA . ILE A 1 169 ? -10.647 -12.858 32.507 1.00 92.38 169 ILE A CA 1
ATOM 1314 C C . ILE A 1 169 ? -11.144 -14.144 33.175 1.00 92.38 169 ILE A C 1
ATOM 1316 O O . ILE A 1 169 ? -11.616 -14.126 34.311 1.00 92.38 169 ILE A O 1
ATOM 1320 N N . THR A 1 170 ? -11.029 -15.265 32.468 1.00 93.62 170 THR A N 1
ATOM 1321 C CA . THR A 1 170 ? -11.425 -16.599 32.942 1.00 93.62 170 THR A CA 1
ATOM 1322 C C . THR A 1 170 ? -10.298 -17.604 32.706 1.00 93.62 170 THR A C 1
ATOM 1324 O O . THR A 1 170 ? -9.325 -17.298 32.021 1.00 93.62 170 THR A O 1
ATOM 1327 N N . ALA A 1 171 ? -10.444 -18.836 33.204 1.00 90.06 171 ALA A N 1
ATOM 1328 C CA . ALA A 1 171 ? -9.489 -19.918 32.939 1.00 90.06 171 ALA A CA 1
ATOM 1329 C C . ALA A 1 171 ? -9.338 -20.268 31.440 1.00 90.06 171 ALA A C 1
ATOM 1331 O O . ALA A 1 171 ? -8.348 -20.881 31.056 1.00 90.06 171 ALA A O 1
ATOM 1332 N N . GLY A 1 172 ? -10.305 -19.887 30.593 1.00 89.38 172 GLY A N 1
ATOM 1333 C CA . GLY A 1 172 ? -10.228 -20.053 29.138 1.00 89.38 172 GLY A CA 1
ATOM 1334 C C . GLY A 1 172 ? -9.580 -18.876 28.396 1.00 89.38 172 GLY A C 1
ATOM 1335 O O . GLY A 1 172 ? -9.464 -18.923 27.174 1.00 89.38 172 GLY A O 1
ATOM 1336 N N . THR A 1 173 ? -9.193 -17.802 29.091 1.00 91.12 173 THR A N 1
ATOM 1337 C CA . THR A 1 173 ? -8.596 -16.610 28.476 1.00 91.12 173 THR A CA 1
ATOM 1338 C C . THR A 1 173 ? -7.099 -16.821 28.243 1.00 91.12 173 THR A C 1
ATOM 1340 O O . THR A 1 173 ? -6.358 -17.128 29.171 1.00 91.12 173 THR A O 1
ATOM 1343 N N . PHE A 1 174 ? -6.643 -16.634 27.003 1.00 92.25 174 PHE A N 1
ATOM 1344 C CA . PHE A 1 174 ? -5.232 -16.772 26.637 1.00 92.25 174 PHE A CA 1
ATOM 1345 C C . PHE A 1 174 ? -4.437 -15.494 26.955 1.00 92.25 174 PHE A C 1
ATOM 1347 O O . PHE A 1 174 ? -4.842 -14.401 26.557 1.00 92.25 174 PHE A O 1
ATOM 1354 N N . GLU A 1 175 ? -3.296 -15.615 27.641 1.00 92.44 175 GLU A N 1
ATOM 1355 C CA . GLU A 1 175 ? -2.452 -14.471 28.018 1.00 92.44 175 GLU A CA 1
ATOM 1356 C C . GLU A 1 175 ? -1.665 -13.902 26.826 1.00 92.44 175 GLU A C 1
ATOM 1358 O O . GLU A 1 175 ? -0.681 -14.491 26.366 1.00 92.44 175 GLU A O 1
ATOM 1363 N N . THR A 1 176 ? -2.048 -12.708 26.364 1.00 94.50 176 THR A N 1
ATOM 1364 C CA . THR A 1 176 ? -1.456 -12.035 25.191 1.00 94.50 176 THR A CA 1
ATOM 1365 C C . THR A 1 176 ? -0.193 -11.214 25.482 1.00 94.50 176 THR A C 1
ATOM 1367 O O . THR A 1 176 ? 0.364 -10.596 24.580 1.00 94.50 176 THR A O 1
ATOM 1370 N N . THR A 1 177 ? 0.290 -11.195 26.724 1.00 94.88 177 THR A N 1
ATOM 1371 C CA . THR A 1 177 ? 1.533 -10.504 27.128 1.00 94.88 177 THR A CA 1
ATOM 1372 C C . THR A 1 177 ? 2.694 -11.467 27.384 1.00 94.88 177 THR A C 1
ATOM 1374 O O . THR A 1 177 ? 3.814 -11.038 27.658 1.00 94.88 177 THR A O 1
ATOM 1377 N N . SER A 1 178 ? 2.438 -12.773 27.300 1.00 94.94 178 SER A N 1
ATOM 1378 C CA . SER A 1 178 ? 3.413 -13.821 27.583 1.00 94.94 178 SER A CA 1
ATOM 1379 C C . SER A 1 178 ? 4.420 -14.010 26.440 1.00 94.94 178 SER A C 1
ATOM 1381 O O . SER A 1 178 ? 4.155 -13.701 25.274 1.00 94.94 178 SER A O 1
ATOM 1383 N N . GLY A 1 179 ? 5.577 -14.603 26.753 1.00 96.56 179 GLY A N 1
ATOM 1384 C CA . GLY A 1 179 ? 6.540 -15.029 25.730 1.00 96.56 179 GLY A CA 1
ATOM 1385 C C . GLY A 1 179 ? 5.949 -16.046 24.745 1.00 96.56 179 GLY A C 1
ATOM 1386 O O . GLY A 1 179 ? 6.300 -16.030 23.567 1.00 96.56 179 GLY A O 1
ATOM 1387 N N . LEU A 1 180 ? 4.998 -16.874 25.200 1.00 95.56 180 LEU A N 1
ATOM 1388 C CA . LEU A 1 180 ? 4.280 -17.828 24.355 1.00 95.56 180 LEU A CA 1
ATOM 1389 C C . LEU A 1 180 ? 3.446 -17.114 23.284 1.00 95.56 180 LEU A C 1
ATOM 1391 O O . LEU A 1 180 ? 3.535 -17.477 22.112 1.00 95.56 180 LEU A O 1
ATOM 1395 N N . PHE A 1 181 ? 2.672 -16.088 23.657 1.00 96.62 181 PHE A N 1
ATOM 1396 C CA . PHE A 1 181 ? 1.905 -15.307 22.684 1.00 96.62 181 PHE A CA 1
ATOM 1397 C C . PHE A 1 181 ? 2.820 -14.583 21.697 1.00 96.62 181 PHE A C 1
ATOM 1399 O O . PHE A 1 181 ? 2.569 -14.630 20.497 1.00 96.62 181 PHE A O 1
ATOM 1406 N N . SER A 1 182 ? 3.906 -13.973 22.175 1.00 97.06 182 SER A N 1
ATOM 1407 C CA . SER A 1 182 ? 4.889 -13.319 21.303 1.00 97.06 182 SER A CA 1
ATOM 1408 C C . SER A 1 182 ? 5.495 -14.298 20.293 1.00 97.06 182 SER A C 1
ATOM 1410 O O . SER A 1 182 ? 5.555 -13.997 19.103 1.00 97.06 182 SER A O 1
ATOM 1412 N N . GLY A 1 183 ? 5.884 -15.497 20.740 1.00 97.31 183 GLY A N 1
ATOM 1413 C CA . GLY A 1 183 ? 6.393 -16.554 19.864 1.00 97.31 183 GLY A CA 1
ATOM 1414 C C . GLY A 1 183 ? 5.353 -17.031 18.849 1.00 97.31 183 GLY A C 1
ATOM 1415 O O . GLY A 1 183 ? 5.671 -17.180 17.667 1.00 97.31 183 GLY A O 1
ATOM 1416 N N . LEU A 1 184 ? 4.101 -17.209 19.279 1.00 96.31 184 LEU A N 1
ATOM 1417 C CA . LEU A 1 184 ? 2.985 -17.558 18.400 1.00 96.31 184 LEU A CA 1
ATOM 1418 C C . LEU A 1 184 ? 2.745 -16.472 17.344 1.00 96.31 184 LEU A C 1
ATOM 1420 O O . LEU A 1 184 ? 2.654 -16.787 16.162 1.00 96.31 184 LEU A O 1
ATOM 1424 N N . LEU A 1 185 ? 2.690 -15.202 17.750 1.00 95.69 185 LEU A N 1
ATOM 1425 C CA . LEU A 1 185 ? 2.462 -14.066 16.860 1.00 95.69 185 LEU A CA 1
ATOM 1426 C C . LEU A 1 185 ? 3.566 -13.953 15.804 1.00 95.69 185 LEU A C 1
ATOM 1428 O O . LEU A 1 185 ? 3.265 -13.859 14.616 1.00 95.69 185 LEU A O 1
ATOM 1432 N N . VAL A 1 186 ? 4.836 -14.025 16.217 1.00 97.19 186 VAL A N 1
ATOM 1433 C CA . VAL A 1 186 ? 5.981 -14.021 15.292 1.00 97.19 186 VAL A CA 1
ATOM 1434 C C . VAL A 1 186 ? 5.900 -15.201 14.327 1.00 97.19 186 VAL A C 1
ATOM 1436 O O . VAL A 1 186 ? 6.076 -15.017 13.125 1.00 97.19 186 VAL A O 1
ATOM 1439 N N . SER A 1 187 ? 5.578 -16.397 14.823 1.00 93.50 187 SER A N 1
ATOM 1440 C CA . SER A 1 187 ? 5.452 -17.594 13.985 1.00 93.50 187 SER A CA 1
ATOM 1441 C C . SER A 1 187 ? 4.346 -17.439 12.946 1.00 93.50 187 SER A C 1
ATOM 1443 O O . SER A 1 187 ? 4.561 -17.744 11.778 1.00 93.50 187 SER A O 1
ATOM 1445 N N . VAL A 1 188 ? 3.183 -16.913 13.335 1.00 93.75 188 VAL A N 1
ATOM 1446 C CA . VAL A 1 188 ? 2.074 -16.648 12.409 1.00 93.75 188 VAL A CA 1
ATOM 1447 C C . VAL A 1 188 ? 2.491 -15.635 11.342 1.00 93.75 188 VAL A C 1
ATOM 1449 O O . VAL A 1 188 ? 2.273 -15.892 10.161 1.00 93.75 188 VAL A O 1
ATOM 1452 N N . ILE A 1 189 ? 3.142 -14.530 11.724 1.00 91.19 189 ILE A N 1
ATOM 1453 C CA . ILE A 1 189 ? 3.623 -13.512 10.774 1.00 91.19 189 ILE A CA 1
ATOM 1454 C C . ILE A 1 189 ? 4.626 -14.122 9.785 1.00 91.19 189 ILE A C 1
ATOM 1456 O O . ILE A 1 189 ? 4.491 -13.923 8.578 1.00 91.19 189 ILE A O 1
ATOM 1460 N N . LEU A 1 190 ? 5.602 -14.894 10.275 1.00 90.00 190 LEU A N 1
ATOM 1461 C CA . LEU A 1 190 ? 6.617 -15.527 9.434 1.00 90.00 190 LEU A CA 1
ATOM 1462 C C . LEU A 1 190 ? 6.026 -16.590 8.513 1.00 90.00 190 LEU A C 1
ATOM 1464 O O . LEU A 1 190 ? 6.371 -16.612 7.340 1.00 90.00 190 LEU A O 1
ATOM 1468 N N . ILE A 1 191 ? 5.132 -17.450 9.005 1.00 82.69 191 ILE A N 1
ATOM 1469 C CA . ILE A 1 191 ? 4.519 -18.515 8.201 1.00 82.69 191 ILE A CA 1
ATOM 1470 C C . ILE A 1 191 ? 3.624 -17.913 7.122 1.00 82.69 191 ILE A C 1
ATOM 1472 O O . ILE A 1 191 ? 3.747 -18.281 5.956 1.00 82.69 191 ILE A O 1
ATOM 1476 N N . VAL A 1 192 ? 2.748 -16.971 7.482 1.00 82.25 192 VAL A N 1
ATOM 1477 C CA . VAL A 1 192 ? 1.852 -16.323 6.516 1.00 82.25 192 VAL A CA 1
ATOM 1478 C C . VAL A 1 192 ? 2.665 -15.539 5.489 1.00 82.25 192 VAL A C 1
ATOM 1480 O O . VAL A 1 192 ? 2.425 -15.683 4.291 1.00 82.25 192 VAL A O 1
ATOM 1483 N N . GLY A 1 193 ? 3.663 -14.765 5.927 1.00 78.69 193 GLY A N 1
ATOM 1484 C CA . GLY A 1 193 ? 4.560 -14.034 5.034 1.00 78.69 193 GLY A CA 1
ATOM 1485 C C . GLY A 1 193 ? 5.342 -14.964 4.108 1.00 78.69 193 GLY A C 1
ATOM 1486 O O . GLY A 1 193 ? 5.314 -14.782 2.892 1.00 78.69 193 GLY A O 1
ATOM 1487 N N . ALA A 1 194 ? 5.975 -16.002 4.658 1.00 76.69 194 ALA A N 1
ATOM 1488 C CA . ALA A 1 194 ? 6.726 -16.981 3.884 1.00 76.69 194 ALA A CA 1
ATOM 1489 C C . ALA A 1 194 ? 5.830 -17.663 2.852 1.00 76.69 194 ALA A C 1
ATOM 1491 O O . ALA A 1 194 ? 6.144 -17.605 1.675 1.00 76.69 194 ALA A O 1
ATOM 1492 N N . LEU A 1 195 ? 4.686 -18.232 3.237 1.00 76.12 195 LEU A N 1
ATOM 1493 C CA . LEU A 1 195 ? 3.799 -18.928 2.296 1.00 76.12 195 LEU A CA 1
ATOM 1494 C C . LEU A 1 195 ? 3.235 -18.006 1.206 1.00 76.12 195 LEU A C 1
ATOM 1496 O O . LEU A 1 195 ? 3.064 -18.446 0.073 1.00 76.12 195 LEU A O 1
ATOM 1500 N N . THR A 1 196 ? 2.983 -16.734 1.528 1.00 75.56 196 THR A N 1
ATOM 1501 C CA . THR A 1 196 ? 2.465 -15.751 0.562 1.00 75.56 196 THR A CA 1
ATOM 1502 C C . THR A 1 196 ? 3.520 -15.369 -0.473 1.00 75.56 196 THR A C 1
ATOM 1504 O O . THR A 1 196 ? 3.232 -15.326 -1.667 1.00 75.56 196 THR A O 1
ATOM 1507 N N . PHE A 1 197 ? 4.752 -15.106 -0.032 1.00 75.88 197 PHE A N 1
ATOM 1508 C CA . PHE A 1 197 ? 5.820 -14.616 -0.904 1.00 75.88 197 PHE A CA 1
ATOM 1509 C C . PHE A 1 197 ? 6.746 -15.717 -1.425 1.00 75.88 197 PHE A C 1
ATOM 1511 O O . PHE A 1 197 ? 7.549 -15.439 -2.308 1.00 75.88 197 PHE A O 1
ATOM 1518 N N . PHE A 1 198 ? 6.641 -16.959 -0.945 1.00 75.38 198 PHE A N 1
ATOM 1519 C CA . PHE A 1 198 ? 7.556 -18.043 -1.313 1.00 75.38 198 PHE A CA 1
ATOM 1520 C C . PHE A 1 198 ? 7.635 -18.279 -2.824 1.00 75.38 198 PHE A C 1
ATOM 1522 O O . PHE A 1 198 ? 8.756 -18.309 -3.320 1.00 75.38 198 PHE A O 1
ATOM 1529 N N . PRO A 1 199 ? 6.529 -18.373 -3.594 1.00 68.06 199 PRO A N 1
ATOM 1530 C CA . PRO A 1 199 ? 6.633 -18.561 -5.043 1.00 68.06 199 PRO A CA 1
ATOM 1531 C C . PRO A 1 199 ? 7.369 -17.406 -5.735 1.00 68.06 199 PRO A C 1
ATOM 1533 O O . PRO A 1 199 ? 8.196 -17.634 -6.612 1.00 68.06 199 PRO A O 1
ATOM 1536 N N . ALA A 1 200 ? 7.107 -16.169 -5.306 1.00 72.38 200 ALA A N 1
ATOM 1537 C CA . ALA A 1 200 ? 7.735 -14.974 -5.859 1.00 72.38 200 ALA A CA 1
ATOM 1538 C C . ALA A 1 200 ? 9.227 -14.885 -5.489 1.00 72.38 200 ALA A C 1
ATOM 1540 O O . ALA A 1 200 ? 10.065 -14.622 -6.345 1.00 72.38 200 ALA A O 1
ATOM 1541 N N . LEU A 1 201 ? 9.575 -15.173 -4.231 1.00 73.94 201 LEU A N 1
ATOM 1542 C CA . LEU A 1 201 ? 10.958 -15.198 -3.750 1.00 73.94 201 LEU A CA 1
ATOM 1543 C C . LEU A 1 201 ? 11.762 -16.350 -4.362 1.00 73.94 201 LEU A C 1
ATOM 1545 O O . LEU A 1 201 ? 12.948 -16.186 -4.640 1.00 73.94 201 LEU A O 1
ATOM 1549 N N . ALA A 1 202 ? 11.120 -17.499 -4.585 1.00 72.06 202 ALA A N 1
ATOM 1550 C CA . ALA A 1 202 ? 11.720 -18.651 -5.243 1.00 72.06 202 ALA A CA 1
ATOM 1551 C C . ALA A 1 202 ? 12.107 -18.318 -6.686 1.00 72.06 202 ALA A C 1
ATOM 1553 O O . ALA A 1 202 ? 13.225 -18.617 -7.088 1.00 72.06 202 ALA A O 1
ATOM 1554 N N . LEU A 1 203 ? 11.206 -17.683 -7.441 1.00 68.44 203 LEU A N 1
ATOM 1555 C CA . LEU A 1 203 ? 11.425 -17.358 -8.852 1.00 68.44 203 LEU A CA 1
ATOM 1556 C C . LEU A 1 203 ? 12.301 -16.118 -9.078 1.00 68.44 203 LEU A C 1
ATOM 1558 O O . LEU A 1 203 ? 12.882 -16.008 -10.150 1.00 68.44 203 LEU A O 1
ATOM 1562 N N . GLY A 1 204 ? 12.388 -15.206 -8.107 1.00 74.75 204 GLY A N 1
ATOM 1563 C CA . GLY A 1 204 ? 13.262 -14.033 -8.166 1.00 74.75 204 GLY A CA 1
ATOM 1564 C C . GLY A 1 204 ? 14.592 -14.264 -7.438 1.00 74.75 204 GLY A C 1
ATOM 1565 O O . GLY A 1 204 ? 15.459 -14.980 -7.946 1.00 74.75 204 GLY A O 1
ATOM 1566 N N . PRO A 1 205 ? 14.764 -13.726 -6.216 1.00 77.81 205 PRO A N 1
ATOM 1567 C CA . PRO A 1 205 ? 16.069 -13.628 -5.566 1.00 77.81 205 PRO A CA 1
ATOM 1568 C C . PRO A 1 205 ? 16.731 -14.983 -5.287 1.00 77.81 205 PRO A C 1
ATOM 1570 O O . PRO A 1 205 ? 17.956 -15.084 -5.314 1.00 77.81 205 PRO A O 1
ATOM 1573 N N . ILE A 1 206 ? 15.960 -16.041 -5.013 1.00 77.19 206 ILE A N 1
ATOM 1574 C CA . ILE A 1 206 ? 16.536 -17.364 -4.727 1.00 77.19 206 ILE A CA 1
ATOM 1575 C C . ILE A 1 206 ? 17.158 -17.966 -5.990 1.00 77.19 206 ILE A C 1
ATOM 1577 O O . ILE A 1 206 ? 18.299 -18.423 -5.943 1.00 77.19 206 ILE A O 1
ATOM 1581 N N . VAL A 1 207 ? 16.441 -17.970 -7.116 1.00 78.00 207 VAL A N 1
ATOM 1582 C CA . VAL A 1 207 ? 16.985 -18.473 -8.386 1.00 78.00 207 VAL A CA 1
ATOM 1583 C C . VAL A 1 207 ? 18.154 -17.614 -8.857 1.00 78.00 207 VAL A C 1
ATOM 1585 O O . VAL A 1 207 ? 19.180 -18.175 -9.238 1.00 78.00 207 VAL A O 1
ATOM 1588 N N . GLU A 1 208 ? 18.054 -16.288 -8.766 1.00 76.81 208 GLU A N 1
ATOM 1589 C CA . GLU A 1 208 ? 19.158 -15.377 -9.099 1.00 76.81 208 GLU A CA 1
ATOM 1590 C C . GLU A 1 208 ? 20.421 -15.705 -8.291 1.00 76.81 208 GLU A C 1
ATOM 1592 O O . GLU A 1 208 ? 21.503 -15.864 -8.860 1.00 76.81 208 GLU A O 1
ATOM 1597 N N . GLN A 1 209 ? 20.287 -15.915 -6.977 1.00 80.69 209 GLN A N 1
ATOM 1598 C CA . GLN A 1 209 ? 21.406 -16.290 -6.112 1.00 80.69 209 GLN A CA 1
ATOM 1599 C C . GLN A 1 209 ? 22.038 -17.632 -6.512 1.00 80.69 209 GLN A C 1
ATOM 1601 O O . GLN A 1 209 ? 23.265 -17.764 -6.528 1.00 80.69 209 GLN A O 1
ATOM 1606 N N . LEU A 1 210 ? 21.220 -18.629 -6.855 1.00 82.12 210 LEU A N 1
ATOM 1607 C CA . LEU A 1 210 ? 21.698 -19.940 -7.299 1.00 82.12 210 LEU A CA 1
ATOM 1608 C C . LEU A 1 210 ? 22.412 -19.865 -8.658 1.00 82.12 210 LEU A C 1
ATOM 1610 O O . LEU A 1 210 ? 23.421 -20.544 -8.857 1.00 82.12 210 LEU A O 1
ATOM 1614 N N . LEU A 1 211 ? 21.922 -19.036 -9.583 1.00 78.88 211 LEU A N 1
ATOM 1615 C CA . LEU A 1 211 ? 22.545 -18.813 -10.892 1.00 78.88 211 LEU A CA 1
ATOM 1616 C C . LEU A 1 211 ? 23.890 -18.090 -10.765 1.00 78.88 211 LEU A C 1
ATOM 1618 O O . LEU A 1 211 ? 24.862 -18.514 -11.397 1.00 78.88 211 LEU A O 1
ATOM 1622 N N . MET A 1 212 ? 23.977 -17.087 -9.884 1.00 79.00 212 MET A N 1
ATOM 1623 C CA . MET A 1 212 ? 25.236 -16.410 -9.561 1.00 79.00 212 MET A CA 1
ATOM 1624 C C . MET A 1 212 ? 26.282 -17.392 -9.019 1.00 79.00 212 MET A C 1
ATOM 1626 O O . MET A 1 212 ? 27.429 -17.384 -9.467 1.00 79.00 212 MET A O 1
ATOM 1630 N N . TRP A 1 213 ? 25.899 -18.295 -8.109 1.00 84.81 213 TRP A N 1
ATOM 1631 C CA . TRP A 1 213 ? 26.800 -19.345 -7.611 1.00 84.81 213 TRP A CA 1
ATOM 1632 C C . TRP A 1 213 ? 27.222 -20.354 -8.681 1.00 84.81 213 TRP A C 1
ATOM 1634 O O . TRP A 1 213 ? 28.316 -20.908 -8.59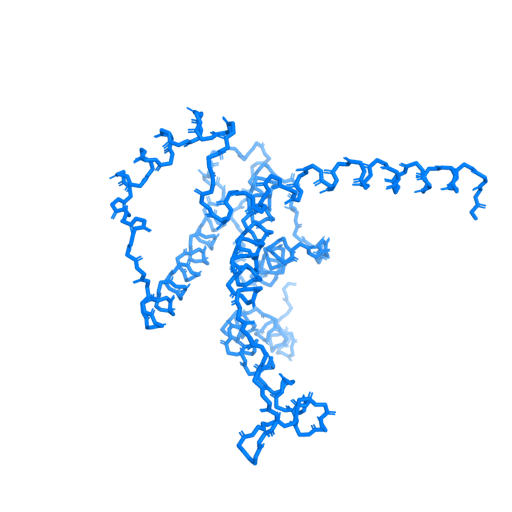9 1.00 84.81 213 TRP A O 1
ATOM 1644 N N . ALA A 1 214 ? 26.394 -20.570 -9.702 1.00 84.38 214 ALA A N 1
ATOM 1645 C CA . ALA A 1 214 ? 26.724 -21.408 -10.851 1.00 84.38 214 ALA A CA 1
ATOM 1646 C C . ALA A 1 214 ? 27.617 -20.700 -11.894 1.00 84.38 214 ALA A C 1
ATOM 1648 O O . ALA A 1 214 ? 27.881 -21.269 -12.954 1.00 84.38 214 ALA A O 1
ATOM 1649 N N . GLY A 1 215 ? 28.066 -19.467 -11.627 1.00 78.81 215 GLY A N 1
ATOM 1650 C CA . GLY A 1 215 ? 28.913 -18.686 -12.533 1.00 78.81 215 GLY A CA 1
ATOM 1651 C C . GLY A 1 215 ? 28.176 -18.137 -13.757 1.00 78.81 215 GLY A C 1
ATOM 1652 O O . GLY A 1 215 ? 28.815 -17.654 -14.690 1.00 78.81 215 GLY A O 1
ATOM 1653 N N . LYS A 1 216 ? 26.840 -18.204 -13.769 1.00 66.69 216 LYS A N 1
ATOM 1654 C CA . LYS A 1 216 ? 26.005 -17.538 -14.768 1.00 66.69 216 LYS A CA 1
ATOM 1655 C C . LYS A 1 216 ? 25.708 -16.135 -14.246 1.00 66.69 216 LYS A C 1
ATOM 1657 O O . LYS A 1 216 ? 24.750 -15.941 -13.508 1.00 66.69 216 LYS A O 1
ATOM 1662 N N . ALA A 1 217 ? 26.593 -15.192 -14.559 1.00 59.72 217 ALA A N 1
ATOM 1663 C CA . ALA A 1 217 ? 26.319 -13.775 -14.352 1.00 59.72 217 ALA A CA 1
ATOM 1664 C C . ALA A 1 217 ? 25.448 -13.259 -15.506 1.00 59.72 217 ALA A C 1
ATOM 1666 O O . ALA A 1 217 ? 25.664 -13.658 -16.654 1.00 59.72 217 ALA A O 1
ATOM 1667 N N . PHE A 1 218 ? 24.468 -12.424 -15.169 1.00 55.53 218 PHE A N 1
ATOM 1668 C CA . PHE A 1 218 ? 23.680 -11.654 -16.128 1.00 55.53 218 PHE A CA 1
ATOM 1669 C C . PHE A 1 218 ? 24.523 -10.528 -16.734 1.00 55.53 218 PHE A C 1
ATOM 1671 O O . PHE A 1 218 ? 25.321 -9.925 -15.976 1.00 55.53 218 PHE A O 1
#

Secondary structure (DSSP, 8-state):
--HHHHHHHHHHHHHHHHHHHHHHHHHHHHHTT---TTHHHHHHHHHHHHHHHT--TTPPPPHHHHHHHHHHHHHHHHHHHHHHHHTGGGSSS-TT-PPPPPTTTHHHHHHHHHHHHHTT-----SSS---SHHHHHHHHHHHHHHHHHHHHHHHHHHHHHHTSPPPPP-TT---TTSHHHHHHHHHHHHHHHHHHHHHHHIIIIIHHHHHHHTT---

Foldseek 3Di:
DDPVVVVVVVVVVVVCVVVCVVVVVQLLCVLVVHDDPCCVPVVVVVVVVCVVVVHDPPDDDDPVRVVVCVVVVVVVVVVVVLVCQQCVLVDPQFPVNDHRDDQQQVLVQVVCLLVCLLCVVPDGPPPDDQPGPVNVVVSVVSNVCSVVVVVSVVVNVVSVVVPDDDDDDDPPDDDCVDPVNVVVVVVVCCVVVCVVCVVSCCRHPVVVVVCVVVVNDD

Organism: NCBI:txid2043169